Protein AF-A0A958P814-F1 (afdb_monomer)

Nearest PDB structures (foldseek):
  4ap2-assembly1_B  TM=4.349E-01  e=2.928E-01  Homo sapiens
  7nhk-assembly1_u  TM=6.262E-01  e=2.309E+00  Enterococcus faecalis
  1o6g-assembly1_A  TM=3.515E-01  e=1.378E+00  Sus scrofa
  1vz3-assembly1_A  TM=3.345E-01  e=1.160E+00  Sus scrofa
  1e5t-assembly1_A  TM=3.440E-01  e=1.944E+00  Sus scrofa

Foldseek 3Di:
DDQDPQRKDWDWDQDPQQKIWIFIFHPDFDQDPNDTGTDHTQWIFIAHNLRHTDAPDFTWFQFPQQKIWTWGAHPQEIWTFIAHDPVRHTDGTDDDSYPVVVVRSVLSVLQRCVVPPDLVRDPVSVVLLVLLVVLLVCLVVVHPPSVVSLVVSLVVLVCCCVRRNVPDPSSVVSNVSSVVSVVVVVVVVDDDPDPDDD

Secondary structure (DSSP, 8-state):
-EEETTTEEEEEEE-TTS-EEEEEEES-EEEETTEEEEPPPSEEEEE-TTSPBPTT--EEEE-GGGEEEEEEEETTEEEEEEEETTTTEEEEEEEESSGGGSHHHHHHHHHHHTTTS-GGG-HHHHHHHHHHHHHHHHHHTT-TTHHHHHHHHHHHHHHHHHHT-TT-HHHHHHHHHHHHHHHHHHHHT----PPPP-

Structure (mmCIF, N/CA/C/O backbone):
data_AF-A0A958P814-F1
#
_entry.id   AF-A0A958P814-F1
#
loop_
_atom_site.group_PDB
_atom_site.id
_atom_site.type_symbol
_atom_site.label_atom_id
_atom_site.label_alt_id
_atom_site.label_comp_id
_atom_site.label_asym_id
_atom_site.label_entity_id
_atom_site.label_seq_id
_atom_site.pdbx_PDB_ins_code
_atom_site.Cartn_x
_atom_site.Cartn_y
_atom_site.Cartn_z
_atom_site.occupancy
_atom_site.B_iso_or_equiv
_atom_site.auth_seq_id
_atom_site.auth_comp_id
_atom_site.auth_asym_id
_atom_site.auth_atom_id
_atom_site.pdbx_PDB_model_num
ATOM 1 N N . LEU A 1 1 ? -2.468 -10.530 -15.870 1.00 61.28 1 LEU A N 1
ATOM 2 C CA . LEU A 1 1 ? -2.560 -9.068 -16.076 1.00 61.28 1 LEU A CA 1
ATOM 3 C C . LEU A 1 1 ? -3.830 -8.583 -15.404 1.00 61.28 1 LEU A C 1
ATOM 5 O O . LEU A 1 1 ? -4.884 -9.139 -15.686 1.00 61.28 1 LEU A O 1
ATOM 9 N N . ILE A 1 2 ? -3.723 -7.620 -14.494 1.00 72.00 2 ILE A N 1
ATOM 10 C CA . ILE A 1 2 ? -4.863 -7.089 -13.737 1.00 72.00 2 ILE A CA 1
ATOM 11 C C . ILE A 1 2 ? -5.067 -5.634 -14.159 1.00 72.00 2 ILE A C 1
ATOM 13 O O . ILE A 1 2 ? -4.103 -4.876 -14.268 1.00 72.00 2 ILE A O 1
ATOM 17 N N . TRP A 1 3 ? -6.311 -5.244 -14.423 1.00 64.81 3 TRP A N 1
ATOM 18 C CA . TRP A 1 3 ? -6.655 -3.845 -14.664 1.00 64.81 3 TRP A CA 1
ATOM 19 C C . TRP A 1 3 ? -6.809 -3.129 -13.328 1.00 64.81 3 TRP A C 1
ATOM 21 O O . TRP A 1 3 ? -7.603 -3.550 -12.488 1.00 64.81 3 TRP A O 1
ATOM 31 N N . THR A 1 4 ? -6.067 -2.043 -13.130 1.00 68.94 4 THR A N 1
ATOM 32 C CA . THR A 1 4 ? -6.319 -1.154 -11.990 1.00 68.94 4 THR A CA 1
ATOM 33 C C . THR A 1 4 ? -7.445 -0.179 -12.341 1.00 68.94 4 THR A C 1
ATOM 35 O O . THR A 1 4 ? -7.688 0.105 -13.519 1.00 68.94 4 THR A O 1
ATOM 38 N N . GLY A 1 5 ? -8.114 0.381 -11.326 1.00 60.62 5 GLY A N 1
ATOM 39 C CA . GLY A 1 5 ? -9.167 1.391 -11.522 1.00 60.62 5 GLY A CA 1
ATOM 40 C C . GLY A 1 5 ? -8.737 2.617 -12.348 1.00 60.62 5 GLY A C 1
ATOM 41 O O . GLY A 1 5 ? -9.579 3.275 -12.950 1.00 60.62 5 GLY A O 1
ATOM 42 N N . ASP A 1 6 ? -7.428 2.867 -12.471 1.00 70.19 6 ASP A N 1
ATOM 43 C CA . ASP A 1 6 ? -6.843 4.022 -13.164 1.00 70.19 6 ASP A CA 1
ATOM 44 C C . ASP A 1 6 ? -6.498 3.747 -14.646 1.00 70.19 6 ASP A C 1
ATOM 46 O O . ASP A 1 6 ? -5.655 4.432 -15.234 1.00 70.19 6 ASP A O 1
ATOM 50 N N . ARG A 1 7 ? -7.109 2.725 -15.272 1.00 81.19 7 ARG A N 1
ATOM 51 C CA . ARG A 1 7 ? -6.753 2.248 -16.629 1.00 81.19 7 ARG A CA 1
ATOM 52 C C . ARG A 1 7 ? -5.254 1.949 -16.746 1.00 81.19 7 ARG A C 1
ATOM 54 O O . ARG A 1 7 ? -4.603 2.325 -17.724 1.00 81.19 7 ARG A O 1
ATOM 61 N N . GLN A 1 8 ? -4.695 1.301 -15.732 1.00 88.19 8 GLN A N 1
ATOM 62 C CA . GLN A 1 8 ? -3.319 0.819 -15.758 1.00 88.19 8 GLN A CA 1
ATOM 63 C C . GLN A 1 8 ? -3.311 -0.699 -15.842 1.00 88.19 8 GLN A C 1
ATOM 65 O O . GLN A 1 8 ? -4.271 -1.374 -15.465 1.00 88.19 8 GLN A O 1
ATOM 70 N N . LEU A 1 9 ? -2.200 -1.214 -16.347 1.00 90.81 9 LEU A N 1
ATOM 71 C CA . LEU A 1 9 ? -1.955 -2.632 -16.487 1.00 90.81 9 LEU A CA 1
ATOM 72 C C . LEU A 1 9 ? -0.969 -3.071 -15.407 1.00 90.81 9 LEU A C 1
ATOM 74 O O . LEU A 1 9 ? 0.181 -2.636 -15.409 1.00 90.81 9 LEU A O 1
ATOM 78 N N . LEU A 1 10 ? -1.417 -3.938 -14.506 1.00 93.81 10 LEU A N 1
ATOM 79 C CA . LEU A 1 10 ? -0.591 -4.570 -13.485 1.00 93.81 10 LEU A CA 1
ATOM 80 C C . LEU A 1 10 ? -0.096 -5.933 -13.991 1.00 93.81 10 LEU A C 1
ATOM 82 O O . LEU A 1 10 ? -0.889 -6.809 -14.365 1.00 93.81 10 LEU A O 1
ATOM 86 N N . SER A 1 11 ? 1.222 -6.101 -13.997 1.00 94.62 11 SER A N 1
ATOM 87 C CA . SER A 1 11 ? 1.924 -7.351 -14.271 1.00 94.62 11 SER A CA 1
ATOM 88 C C . SER A 1 11 ? 2.569 -7.865 -12.994 1.00 94.62 11 SER A C 1
ATOM 90 O O . SER A 1 11 ? 3.220 -7.105 -12.279 1.00 94.62 11 SER A O 1
ATOM 92 N N . LEU A 1 12 ? 2.396 -9.159 -12.749 1.00 96.38 12 LEU A N 1
ATOM 93 C CA . LEU A 1 12 ? 2.960 -9.889 -11.623 1.00 96.38 12 LEU A CA 1
ATOM 94 C C . LEU A 1 12 ? 3.788 -11.029 -12.207 1.00 96.38 12 LEU A C 1
ATOM 96 O O . LEU A 1 12 ? 3.245 -11.850 -12.950 1.00 96.38 12 LEU A O 1
ATOM 100 N N . THR A 1 13 ? 5.080 -11.057 -11.904 1.00 96.38 13 THR A N 1
ATOM 101 C CA . THR A 1 13 ? 6.003 -12.084 -12.389 1.00 96.38 13 THR A CA 1
ATOM 102 C C . THR A 1 13 ? 6.620 -12.781 -11.187 1.00 96.38 13 THR A C 1
ATOM 104 O O . THR A 1 13 ? 7.450 -12.198 -10.494 1.00 96.38 13 THR A O 1
ATOM 107 N N . LEU A 1 14 ? 6.214 -14.025 -10.936 1.00 96.00 14 LEU A N 1
ATOM 108 C CA . LEU A 1 14 ? 6.827 -14.864 -9.911 1.00 96.00 14 LEU A CA 1
ATOM 109 C C . LEU A 1 14 ? 8.059 -15.556 -10.505 1.00 96.00 14 LEU A C 1
ATOM 111 O O . LEU A 1 14 ? 7.947 -16.295 -11.486 1.00 96.00 14 LEU A O 1
ATOM 115 N N . LYS A 1 15 ? 9.237 -15.295 -9.938 1.00 95.31 15 LYS A N 1
ATOM 116 C CA . LYS A 1 15 ? 10.489 -15.945 -10.338 1.00 95.31 15 LYS A CA 1
ATOM 117 C C . LYS A 1 15 ? 10.580 -17.338 -9.711 1.00 95.31 15 LYS A C 1
ATOM 119 O O . LYS A 1 15 ? 9.968 -17.618 -8.686 1.00 95.31 15 LYS A O 1
ATOM 124 N N . VAL A 1 16 ? 11.417 -18.199 -10.292 1.00 94.56 16 VAL A N 1
ATOM 125 C CA . VAL A 1 16 ? 11.671 -19.562 -9.781 1.00 94.56 16 VAL A CA 1
ATOM 126 C C . VAL A 1 16 ? 12.247 -19.546 -8.356 1.00 94.56 16 VAL A C 1
ATOM 128 O O . VAL A 1 16 ? 11.998 -20.462 -7.583 1.00 94.56 16 VAL A O 1
ATOM 131 N N . SER A 1 17 ? 12.962 -18.482 -7.982 1.00 94.00 17 SER A N 1
ATOM 132 C CA . SER A 1 17 ? 13.475 -18.250 -6.624 1.00 94.00 17 SER A CA 1
ATOM 133 C C . SER A 1 17 ? 12.396 -17.901 -5.588 1.00 94.00 17 SER A C 1
ATOM 135 O O . SER A 1 17 ? 12.719 -17.753 -4.413 1.00 94.00 17 SER A O 1
ATOM 137 N N . GLY A 1 18 ? 11.137 -17.730 -6.002 1.00 93.19 18 GLY A N 1
ATOM 138 C CA . GLY A 1 18 ? 10.041 -17.274 -5.144 1.00 93.19 18 GLY A CA 1
ATOM 139 C C . GLY A 1 18 ? 9.933 -15.752 -5.017 1.00 93.19 18 GLY A C 1
ATOM 140 O O . GLY A 1 18 ? 8.994 -15.268 -4.399 1.00 93.19 18 GLY A O 1
ATOM 141 N N . GLU A 1 19 ? 10.848 -14.986 -5.616 1.00 95.44 19 GLU A N 1
ATOM 142 C CA . GLU A 1 19 ? 10.734 -13.524 -5.681 1.00 95.44 19 GLU A CA 1
ATOM 143 C C . GLU A 1 19 ? 9.556 -13.100 -6.565 1.00 95.44 19 GLU A C 1
ATOM 145 O O . GLU A 1 19 ? 9.352 -13.648 -7.655 1.00 95.44 19 GLU A O 1
ATOM 150 N N . LEU A 1 20 ? 8.827 -12.071 -6.140 1.00 96.44 20 LEU A N 1
ATOM 151 C CA . LEU A 1 20 ? 7.728 -11.490 -6.899 1.00 96.44 20 LEU A CA 1
ATOM 152 C C . LEU A 1 20 ? 8.135 -10.122 -7.445 1.00 96.44 20 LEU A C 1
ATOM 154 O O . LEU A 1 20 ? 8.437 -9.190 -6.703 1.00 96.44 20 LEU A O 1
ATOM 158 N N . GLU A 1 21 ? 8.090 -9.985 -8.764 1.00 97.12 21 GLU A N 1
ATOM 159 C CA . GLU A 1 21 ? 8.264 -8.707 -9.440 1.00 97.12 21 GLU A CA 1
ATOM 160 C C . GLU A 1 21 ? 6.899 -8.125 -9.818 1.00 97.12 21 GLU A C 1
ATOM 162 O O . GLU A 1 21 ? 6.071 -8.781 -10.463 1.00 97.12 21 GLU A O 1
ATOM 167 N N . VAL A 1 22 ? 6.678 -6.868 -9.445 1.00 97.25 22 VAL A N 1
ATOM 168 C CA . VAL A 1 22 ? 5.426 -6.149 -9.673 1.00 97.25 22 VAL A CA 1
ATOM 169 C C . VAL A 1 22 ? 5.694 -4.941 -10.556 1.00 97.25 22 VAL A C 1
ATOM 171 O O . VAL A 1 22 ? 6.467 -4.046 -10.210 1.00 97.25 22 VAL A O 1
ATOM 174 N N . ARG A 1 23 ? 5.021 -4.888 -11.708 1.00 96.62 23 ARG A N 1
ATOM 175 C CA . ARG A 1 23 ? 5.127 -3.779 -12.663 1.00 96.62 23 ARG A CA 1
ATOM 176 C C . ARG A 1 23 ? 3.764 -3.190 -12.966 1.00 96.62 23 ARG A C 1
ATOM 178 O O . ARG A 1 23 ? 2.847 -3.919 -13.338 1.00 96.62 23 ARG A O 1
ATOM 185 N N . VAL A 1 24 ? 3.649 -1.867 -12.899 1.00 94.94 24 VAL A N 1
ATOM 186 C CA . VAL A 1 24 ? 2.455 -1.143 -13.359 1.00 94.94 24 VAL A CA 1
ATOM 187 C C . VAL A 1 24 ? 2.797 -0.329 -14.590 1.00 94.94 24 VAL A C 1
ATOM 189 O O . VAL A 1 24 ? 3.714 0.490 -14.574 1.00 94.94 24 VAL A O 1
ATOM 192 N N . PHE A 1 25 ? 2.022 -0.512 -15.650 1.00 93.25 25 PHE A N 1
ATOM 193 C CA . PHE A 1 25 ? 2.157 0.207 -16.906 1.00 93.25 25 PHE A CA 1
ATOM 194 C C . PHE A 1 25 ? 0.959 1.124 -17.119 1.00 93.25 25 PHE A C 1
ATOM 196 O O . PHE A 1 25 ? -0.184 0.761 -16.840 1.00 93.25 25 PHE A O 1
ATOM 203 N N . LYS A 1 26 ? 1.195 2.306 -17.693 1.00 90.06 26 LYS A N 1
ATOM 204 C CA . LYS A 1 26 ? 0.095 3.081 -18.280 1.00 90.06 26 LYS A CA 1
ATOM 205 C C . LYS A 1 26 ? -0.503 2.263 -19.427 1.00 90.06 26 LYS A C 1
ATOM 207 O O . LYS A 1 26 ? 0.249 1.628 -20.162 1.00 90.06 26 LYS A O 1
ATOM 212 N N . ASN A 1 27 ? -1.818 2.331 -19.638 1.00 87.44 27 ASN A N 1
ATOM 213 C CA . ASN A 1 27 ? -2.457 1.756 -20.827 1.00 87.44 27 ASN A CA 1
ATOM 214 C C . ASN A 1 27 ? -2.156 2.600 -22.082 1.00 87.44 27 ASN A C 1
ATOM 216 O O . ASN A 1 27 ? -3.022 3.267 -22.647 1.00 87.44 27 ASN A O 1
ATOM 220 N N . ARG A 1 28 ? -0.871 2.667 -22.436 1.00 89.44 28 ARG A N 1
ATOM 221 C CA . ARG A 1 28 ? -0.309 3.360 -23.592 1.00 89.44 28 ARG A CA 1
ATOM 222 C C . ARG A 1 28 ? 0.905 2.577 -24.071 1.00 89.44 28 ARG A C 1
ATOM 224 O O . ARG A 1 28 ? 1.700 2.079 -23.274 1.00 89.44 28 ARG A O 1
ATOM 231 N N . ALA A 1 29 ? 1.071 2.533 -25.380 1.00 90.44 29 ALA A N 1
ATOM 232 C CA . ALA A 1 29 ? 2.201 1.902 -26.032 1.00 90.44 29 ALA A CA 1
ATOM 233 C C . ALA A 1 29 ? 2.724 2.819 -27.139 1.00 90.44 29 ALA A C 1
ATOM 235 O O . ALA A 1 29 ? 2.026 3.726 -27.596 1.00 90.44 29 ALA A O 1
ATOM 236 N N . ARG A 1 30 ? 3.966 2.588 -27.552 1.00 93.31 30 ARG A N 1
ATOM 237 C CA . ARG A 1 30 ? 4.578 3.235 -28.712 1.00 93.31 30 ARG A CA 1
ATOM 238 C C . ARG A 1 30 ? 4.779 2.210 -29.817 1.00 93.31 30 ARG A C 1
ATOM 240 O O . ARG A 1 30 ? 5.023 1.039 -29.536 1.00 93.31 30 ARG A O 1
ATOM 247 N N . ILE A 1 31 ? 4.713 2.655 -31.064 1.00 95.19 31 ILE A N 1
ATOM 248 C CA . ILE A 1 31 ? 5.051 1.818 -32.214 1.00 95.19 31 ILE A CA 1
ATOM 249 C C . ILE A 1 31 ? 6.533 2.024 -32.519 1.00 95.19 31 ILE A C 1
ATOM 251 O O . ILE A 1 31 ? 6.979 3.153 -32.711 1.00 95.19 31 ILE A O 1
ATOM 255 N N . LEU A 1 32 ? 7.303 0.940 -32.550 1.00 93.81 32 LEU A N 1
ATOM 256 C CA . LEU A 1 32 ? 8.714 0.956 -32.924 1.00 93.81 32 LEU A CA 1
ATOM 257 C C . LEU A 1 32 ? 8.977 -0.202 -33.887 1.00 93.81 32 LEU A C 1
ATOM 259 O O . LEU A 1 32 ? 8.727 -1.357 -33.547 1.00 93.81 32 LEU A O 1
ATOM 263 N N . LYS A 1 33 ? 9.471 0.108 -35.093 1.00 94.69 33 LYS A N 1
ATOM 264 C CA . LYS A 1 33 ? 9.738 -0.881 -36.158 1.00 94.69 33 LYS A CA 1
ATOM 265 C C . LYS A 1 33 ? 8.526 -1.789 -36.453 1.00 94.69 33 LYS A C 1
ATOM 267 O O . LYS A 1 33 ? 8.654 -3.008 -36.505 1.00 94.69 33 LYS A O 1
ATOM 272 N N . GLY A 1 34 ? 7.335 -1.195 -36.572 1.00 94.31 34 GLY A N 1
ATOM 273 C CA . GLY A 1 34 ? 6.087 -1.922 -36.854 1.00 94.31 34 GLY A CA 1
ATOM 274 C C . GLY A 1 34 ? 5.556 -2.780 -35.699 1.00 94.31 34 GLY A C 1
ATOM 275 O O . GLY A 1 34 ? 4.584 -3.505 -35.881 1.00 94.31 34 GLY A O 1
ATOM 276 N N . ARG A 1 35 ? 6.168 -2.712 -34.509 1.00 94.44 35 ARG A N 1
ATOM 277 C CA . ARG A 1 35 ? 5.729 -3.454 -33.321 1.00 94.44 35 ARG A CA 1
ATOM 278 C C . ARG A 1 35 ? 5.198 -2.510 -32.256 1.00 94.44 35 ARG A C 1
ATOM 280 O O . ARG A 1 35 ? 5.782 -1.455 -32.009 1.00 94.44 35 ARG A O 1
ATOM 287 N N . LEU A 1 36 ? 4.112 -2.916 -31.604 1.00 92.12 36 LEU A N 1
ATOM 288 C CA . LEU A 1 36 ? 3.571 -2.225 -30.442 1.00 92.12 36 LEU A CA 1
ATOM 289 C C . LEU A 1 36 ? 4.400 -2.598 -29.205 1.00 92.12 36 LEU A C 1
ATOM 291 O O . LEU A 1 36 ? 4.502 -3.772 -28.857 1.00 92.12 36 LEU A O 1
ATOM 295 N N . ILE A 1 37 ? 5.009 -1.607 -28.557 1.00 90.81 37 ILE A N 1
ATOM 296 C CA . ILE A 1 37 ? 5.856 -1.788 -27.373 1.00 90.81 37 ILE A CA 1
ATOM 297 C C . ILE A 1 37 ? 5.258 -0.976 -26.218 1.00 90.81 37 ILE A C 1
ATOM 299 O O . ILE A 1 37 ? 5.028 0.226 -26.394 1.00 90.81 37 ILE A O 1
ATOM 303 N N . PRO A 1 38 ? 5.019 -1.576 -25.037 1.00 87.94 38 PRO A N 1
ATOM 304 C CA . PRO A 1 38 ? 4.541 -0.826 -23.883 1.00 87.94 38 PRO A CA 1
ATOM 305 C C . PRO A 1 38 ? 5.548 0.260 -23.491 1.00 87.94 38 PRO A C 1
ATOM 307 O O . PRO A 1 38 ? 6.760 0.122 -23.679 1.00 87.94 38 PRO A O 1
ATOM 310 N N . LEU A 1 39 ? 5.047 1.366 -22.943 1.00 91.56 39 LEU A N 1
ATOM 311 C CA . LEU A 1 39 ? 5.923 2.346 -22.301 1.00 91.56 39 LEU A CA 1
ATOM 312 C C . LEU A 1 39 ? 6.610 1.718 -21.073 1.00 91.56 39 LEU A C 1
ATOM 314 O O . LEU A 1 39 ? 6.111 0.721 -20.551 1.00 91.56 39 LEU A O 1
ATOM 318 N N . PRO A 1 40 ? 7.730 2.281 -20.585 1.00 91.31 40 PRO A N 1
ATOM 319 C CA . PRO A 1 40 ? 8.322 1.844 -19.324 1.00 91.31 40 PRO A CA 1
ATOM 320 C C . PRO A 1 40 ? 7.300 1.864 -18.174 1.00 91.31 40 PRO A C 1
ATOM 322 O O . PRO A 1 40 ? 6.388 2.705 -18.180 1.00 91.31 40 PRO A O 1
ATOM 325 N N . PRO A 1 41 ? 7.428 0.951 -17.197 1.00 94.00 41 PRO A N 1
ATOM 326 C CA . PRO A 1 41 ? 6.511 0.904 -16.072 1.00 94.00 41 PRO A CA 1
ATOM 327 C C . PRO A 1 41 ? 6.621 2.182 -15.230 1.00 94.00 41 PRO A C 1
ATOM 329 O O . PRO A 1 41 ? 7.699 2.746 -15.061 1.00 94.00 41 PRO A O 1
ATOM 332 N N . VAL A 1 42 ? 5.486 2.635 -14.701 1.00 93.50 42 VAL A N 1
ATOM 333 C CA . VAL A 1 42 ? 5.406 3.758 -13.751 1.00 93.50 42 VAL A CA 1
ATOM 334 C C . VAL A 1 42 ? 5.615 3.321 -12.307 1.00 93.50 42 VAL A C 1
ATOM 336 O O . VAL A 1 42 ? 5.925 4.153 -11.463 1.00 93.50 42 VAL A O 1
ATOM 339 N N . THR A 1 43 ? 5.447 2.026 -12.045 1.00 95.81 43 THR A N 1
ATOM 340 C CA . THR A 1 43 ? 5.760 1.386 -10.770 1.00 95.81 43 THR A CA 1
ATOM 341 C C . THR A 1 43 ? 6.546 0.118 -11.052 1.00 95.81 43 THR A C 1
ATOM 343 O O . THR A 1 43 ? 6.153 -0.665 -11.920 1.00 95.81 43 THR A O 1
ATOM 346 N N . PHE A 1 44 ? 7.620 -0.084 -10.302 1.00 97.06 44 PHE A N 1
ATOM 347 C CA . PHE A 1 44 ? 8.458 -1.271 -10.295 1.00 97.06 44 PHE A CA 1
ATOM 348 C C . PHE A 1 44 ? 8.807 -1.592 -8.840 1.00 97.06 44 PHE A C 1
ATOM 350 O O . PHE A 1 44 ? 9.484 -0.799 -8.183 1.00 97.06 44 PHE A O 1
ATOM 357 N N . LEU A 1 45 ? 8.319 -2.728 -8.351 1.00 97.50 45 LEU A N 1
ATOM 358 C CA . LEU A 1 45 ? 8.566 -3.220 -6.999 1.00 97.50 45 LEU A CA 1
ATOM 359 C C . LEU A 1 45 ? 9.101 -4.648 -7.092 1.00 97.50 45 LEU A C 1
ATOM 361 O O . LEU A 1 45 ? 8.648 -5.431 -7.932 1.00 97.50 45 LEU A O 1
ATOM 365 N N . GLU A 1 46 ? 10.038 -4.981 -6.213 1.00 96.94 46 GLU A N 1
ATOM 366 C CA . GLU A 1 46 ? 10.542 -6.340 -6.049 1.00 96.94 46 GLU A CA 1
ATOM 367 C C . GLU A 1 46 ? 10.297 -6.786 -4.615 1.00 96.94 46 GLU A C 1
ATOM 369 O O . GLU A 1 46 ? 10.572 -6.051 -3.664 1.00 96.94 46 GLU A O 1
ATOM 374 N N . TYR A 1 47 ? 9.761 -7.991 -4.487 1.00 95.75 47 TYR A N 1
ATOM 375 C CA . TYR A 1 47 ? 9.454 -8.624 -3.222 1.00 95.75 47 TYR A CA 1
ATOM 376 C C . TYR A 1 47 ? 10.217 -9.940 -3.104 1.00 95.75 47 TYR A C 1
ATOM 378 O O . TYR A 1 47 ? 10.356 -10.689 -4.077 1.00 95.75 47 TYR A O 1
ATOM 386 N N . GLY A 1 48 ? 10.688 -10.235 -1.896 1.00 95.00 48 GLY A N 1
ATOM 387 C CA . GLY A 1 48 ? 11.246 -11.537 -1.559 1.00 95.00 48 GLY A CA 1
ATOM 388 C C . GLY A 1 48 ? 10.167 -12.624 -1.431 1.00 95.00 48 GLY A C 1
ATOM 389 O O . GLY A 1 48 ? 8.971 -12.336 -1.527 1.00 95.00 48 GLY A O 1
ATOM 390 N N . PRO A 1 49 ? 10.568 -13.877 -1.149 1.00 92.62 49 PRO A N 1
ATOM 391 C CA . PRO A 1 49 ? 9.640 -15.001 -0.992 1.00 92.62 49 PRO A CA 1
ATOM 392 C C . PRO A 1 49 ? 8.597 -14.829 0.123 1.00 92.62 49 PRO A C 1
ATOM 394 O O . PRO A 1 49 ? 7.541 -15.448 0.063 1.00 92.62 49 PRO A O 1
ATOM 397 N N . GLN A 1 50 ? 8.881 -13.987 1.122 1.00 90.94 50 GLN A N 1
ATOM 398 C CA . GLN A 1 50 ? 7.961 -13.667 2.223 1.00 90.94 50 GLN A CA 1
ATOM 399 C C . GLN A 1 50 ? 7.046 -12.468 1.931 1.00 90.94 50 GLN A C 1
ATOM 401 O O . GLN A 1 50 ? 6.334 -12.014 2.816 1.00 90.94 50 GLN A O 1
ATOM 406 N N . LEU A 1 51 ? 7.054 -11.951 0.695 1.00 90.06 51 LEU A N 1
ATOM 407 C CA . LEU A 1 51 ? 6.323 -10.744 0.290 1.00 90.06 51 LEU A CA 1
ATOM 408 C C . LEU A 1 51 ? 6.742 -9.462 1.028 1.00 90.06 51 LEU A C 1
ATOM 410 O O . LEU A 1 51 ? 6.025 -8.464 0.990 1.00 90.06 51 LEU A O 1
ATOM 414 N N . ASP A 1 52 ? 7.942 -9.450 1.602 1.00 91.62 52 ASP A N 1
ATOM 415 C CA . ASP A 1 52 ? 8.623 -8.228 2.023 1.00 91.62 52 ASP A CA 1
ATOM 416 C C . ASP A 1 52 ? 9.354 -7.589 0.841 1.00 91.62 52 ASP A C 1
ATOM 418 O O . ASP A 1 52 ? 9.865 -8.288 -0.040 1.00 91.62 52 ASP A O 1
ATOM 422 N N . LEU A 1 53 ? 9.436 -6.257 0.822 1.00 93.69 53 LEU A N 1
ATOM 423 C CA . LEU A 1 53 ? 10.201 -5.532 -0.194 1.00 93.69 53 LEU A CA 1
ATOM 424 C C . LEU A 1 53 ? 11.672 -5.958 -0.158 1.00 93.69 53 LEU A C 1
ATOM 426 O O . LEU A 1 53 ? 12.301 -5.960 0.901 1.00 93.69 53 LEU A O 1
ATOM 430 N N . THR A 1 54 ? 12.238 -6.289 -1.318 1.00 93.88 54 THR A N 1
ATOM 431 C CA . THR A 1 54 ? 13.620 -6.764 -1.407 1.00 93.88 54 THR A CA 1
ATOM 432 C C . THR A 1 54 ? 14.602 -5.649 -1.009 1.00 93.88 54 THR A C 1
ATOM 434 O O . THR A 1 54 ? 14.598 -4.581 -1.635 1.00 93.88 54 THR A O 1
ATOM 437 N N . PRO A 1 55 ? 15.476 -5.872 -0.007 1.00 92.75 55 PRO A N 1
ATOM 438 C CA . PRO A 1 55 ? 16.464 -4.880 0.405 1.00 92.75 55 PRO A CA 1
ATOM 439 C C . PRO A 1 55 ? 17.449 -4.526 -0.714 1.00 92.75 55 PRO A C 1
ATOM 441 O O . PRO A 1 55 ? 17.746 -5.342 -1.588 1.00 92.75 55 PRO A O 1
ATOM 444 N N . LEU A 1 56 ? 17.983 -3.303 -0.669 1.00 91.00 56 LEU A N 1
ATOM 445 C CA . LEU A 1 56 ? 19.010 -2.771 -1.578 1.00 91.00 56 LEU A CA 1
ATOM 446 C C . LEU A 1 56 ? 18.614 -2.774 -3.067 1.00 91.00 56 LEU A C 1
ATOM 448 O O . LEU A 1 56 ? 19.455 -2.587 -3.951 1.00 91.00 56 LEU A O 1
ATOM 452 N N . ARG A 1 57 ? 17.325 -2.961 -3.367 1.00 93.69 57 ARG A N 1
ATOM 453 C CA . ARG A 1 57 ? 16.766 -2.819 -4.711 1.00 93.69 57 ARG A CA 1
ATOM 454 C C . ARG A 1 57 ? 16.156 -1.440 -4.873 1.00 93.69 57 ARG A C 1
ATOM 456 O O . ARG A 1 57 ? 15.369 -0.983 -4.048 1.00 93.69 57 ARG A O 1
ATOM 463 N N . ARG A 1 58 ? 16.501 -0.788 -5.985 1.00 95.19 58 ARG A N 1
ATOM 464 C CA . ARG A 1 58 ? 15.868 0.469 -6.383 1.00 95.19 58 ARG A CA 1
ATOM 465 C C . ARG A 1 58 ? 14.484 0.181 -6.931 1.00 95.19 58 ARG A C 1
ATOM 467 O O . ARG A 1 58 ? 14.334 -0.506 -7.940 1.00 95.19 58 ARG A O 1
ATOM 474 N N . MET A 1 59 ? 13.498 0.766 -6.282 1.00 96.81 59 MET A N 1
ATOM 475 C CA . MET A 1 59 ? 12.090 0.618 -6.584 1.00 96.81 59 MET A CA 1
ATOM 476 C C . MET A 1 59 ? 11.505 1.962 -6.987 1.00 96.81 59 MET A C 1
ATOM 478 O O . MET A 1 59 ? 11.953 3.025 -6.548 1.00 96.81 59 MET A O 1
ATOM 482 N N . VAL A 1 60 ? 10.501 1.906 -7.852 1.00 96.75 60 VAL A N 1
ATOM 483 C CA . VAL A 1 60 ? 9.779 3.083 -8.327 1.00 96.75 60 VAL A CA 1
ATOM 484 C C . VAL A 1 60 ? 8.314 2.899 -8.000 1.00 96.75 60 VAL A C 1
ATOM 486 O O . VAL A 1 60 ? 7.746 1.849 -8.287 1.00 96.75 60 VAL A O 1
ATOM 489 N N . LEU A 1 61 ? 7.684 3.927 -7.446 1.00 96.00 61 LEU A N 1
ATOM 490 C CA . LEU A 1 61 ? 6.259 3.916 -7.159 1.00 96.00 61 LEU A CA 1
ATOM 491 C C . LEU A 1 61 ? 5.608 5.207 -7.636 1.00 96.00 61 LEU A C 1
ATOM 493 O O . LEU A 1 61 ? 6.027 6.306 -7.271 1.00 96.00 61 LEU A O 1
ATOM 497 N N . ALA A 1 62 ? 4.554 5.076 -8.438 1.00 92.94 62 ALA A N 1
ATOM 498 C CA . ALA A 1 62 ? 3.719 6.208 -8.805 1.00 92.94 62 ALA A CA 1
ATOM 499 C C . ALA A 1 62 ? 2.935 6.719 -7.583 1.00 92.94 62 ALA A C 1
ATOM 501 O O . ALA A 1 62 ? 2.202 5.964 -6.944 1.00 92.94 62 ALA A O 1
ATOM 502 N N . GLY A 1 63 ? 3.076 8.010 -7.282 1.00 88.81 63 GLY A N 1
ATOM 503 C CA . GLY A 1 63 ? 2.399 8.681 -6.177 1.00 88.81 63 GLY A CA 1
ATOM 504 C C . GLY A 1 63 ? 1.218 9.559 -6.615 1.00 88.81 63 GLY A C 1
ATOM 505 O O . GLY A 1 63 ? 0.880 9.639 -7.803 1.00 88.81 63 GLY A O 1
ATOM 506 N N . PRO A 1 64 ? 0.555 10.241 -5.664 1.00 83.88 64 PRO A N 1
ATOM 507 C CA . PRO A 1 64 ? -0.522 11.187 -5.955 1.00 83.88 64 PRO A CA 1
ATOM 508 C C . PRO A 1 64 ? -0.009 12.440 -6.686 1.00 83.88 64 PRO A C 1
ATOM 510 O O . PRO A 1 64 ? 1.175 12.765 -6.647 1.00 83.88 64 PRO A O 1
ATOM 513 N N . MET A 1 65 ? -0.905 13.178 -7.353 1.00 83.62 65 MET A N 1
ATOM 514 C CA . MET A 1 65 ? -0.605 14.489 -7.967 1.00 83.62 65 MET A CA 1
ATOM 515 C C . MET A 1 65 ? 0.615 14.508 -8.911 1.00 83.62 65 MET A C 1
ATOM 517 O O . MET A 1 65 ? 1.375 15.479 -8.946 1.00 83.62 65 MET A O 1
ATOM 521 N N . MET A 1 66 ? 0.791 13.442 -9.702 1.00 84.81 66 MET A N 1
ATOM 522 C CA . MET A 1 66 ? 1.920 13.280 -10.632 1.00 84.81 66 MET A CA 1
ATOM 523 C C . MET A 1 66 ? 3.291 13.236 -9.939 1.00 84.81 66 MET A C 1
ATOM 525 O O . MET A 1 66 ? 4.298 13.626 -10.538 1.00 84.81 66 MET A O 1
ATOM 529 N N . SER A 1 67 ? 3.330 12.789 -8.685 1.00 91.81 67 SER A N 1
ATOM 530 C CA . SER A 1 67 ? 4.578 12.462 -8.005 1.00 91.81 67 SER A CA 1
ATOM 531 C C . SER A 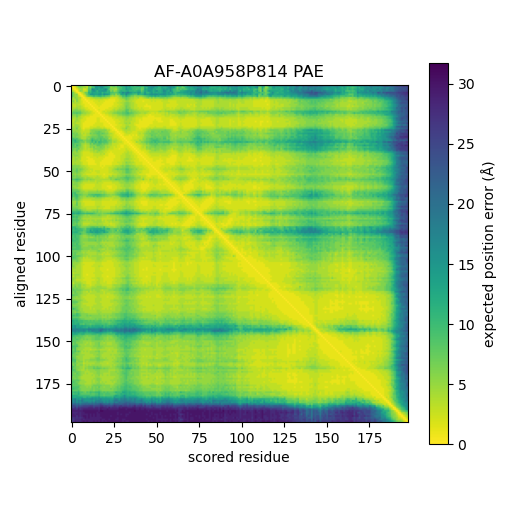1 67 ? 5.050 11.050 -8.351 1.00 91.81 67 SER A C 1
ATOM 533 O O . SER A 1 67 ? 4.271 10.187 -8.770 1.00 91.81 67 SER A O 1
ATOM 535 N N . SER A 1 68 ? 6.345 10.814 -8.185 1.00 94.38 68 SER A N 1
ATOM 536 C CA . SER A 1 68 ? 6.911 9.471 -8.175 1.00 94.38 68 SER A CA 1
ATOM 537 C C . SER A 1 68 ? 7.956 9.356 -7.078 1.00 94.38 68 SER A C 1
ATOM 539 O O . SER A 1 68 ? 8.705 10.302 -6.819 1.00 94.38 68 SER A O 1
ATOM 541 N N . TYR A 1 69 ? 7.987 8.196 -6.442 1.00 96.25 69 TYR A N 1
ATOM 542 C CA . TYR A 1 69 ? 8.963 7.850 -5.427 1.00 96.25 69 TYR A CA 1
ATOM 543 C C . TYR A 1 69 ? 10.002 6.931 -6.051 1.00 96.25 69 TYR A C 1
ATOM 545 O O . TYR A 1 69 ? 9.644 5.912 -6.642 1.00 96.25 69 TYR A O 1
ATOM 553 N N . LEU A 1 70 ? 11.273 7.287 -5.912 1.00 96.19 70 LEU A N 1
ATOM 554 C CA . LEU A 1 70 ? 12.402 6.409 -6.188 1.00 96.19 70 LEU A CA 1
ATOM 555 C C . LEU A 1 70 ? 13.045 6.088 -4.846 1.00 96.19 70 LEU A C 1
ATOM 557 O O . LEU A 1 70 ? 13.552 6.998 -4.191 1.00 96.19 70 LEU A O 1
ATOM 561 N N . PHE A 1 71 ? 13.007 4.830 -4.425 1.00 96.81 71 PHE A N 1
ATOM 562 C CA . PHE A 1 71 ? 13.436 4.453 -3.083 1.00 96.81 71 PHE A CA 1
ATOM 563 C C . PHE A 1 71 ? 14.081 3.071 -3.041 1.00 96.81 71 PHE A C 1
ATOM 565 O O . PHE A 1 71 ? 13.944 2.268 -3.960 1.00 96.81 71 PHE A O 1
ATOM 572 N 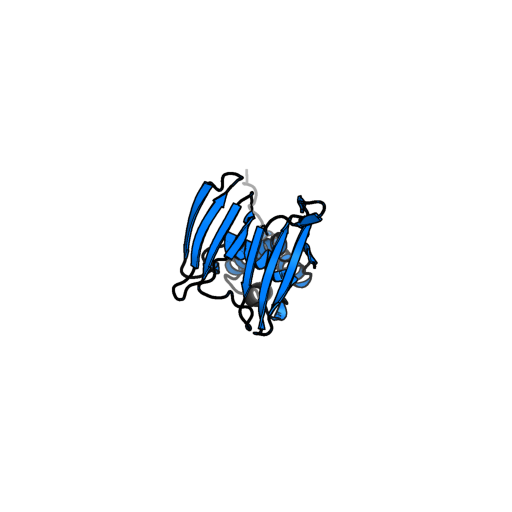N . GLU A 1 72 ? 14.785 2.812 -1.951 1.00 96.56 72 GLU A N 1
ATOM 573 C CA . GLU A 1 72 ? 15.355 1.523 -1.588 1.00 96.56 72 GLU A CA 1
ATOM 574 C C . GLU A 1 72 ? 15.099 1.272 -0.100 1.00 96.56 72 GLU A C 1
ATOM 576 O O . GLU A 1 72 ? 15.130 2.194 0.724 1.00 96.56 72 GLU A O 1
ATOM 581 N N . VAL A 1 73 ? 14.824 0.015 0.239 1.00 95.12 73 VAL A N 1
ATOM 582 C CA . VAL A 1 73 ? 14.772 -0.442 1.630 1.00 95.12 73 VAL A CA 1
ATOM 583 C C . VAL A 1 73 ? 16.167 -0.930 2.006 1.00 95.12 73 VAL A C 1
ATOM 585 O O . VAL A 1 73 ? 16.792 -1.680 1.261 1.00 95.12 73 VAL A O 1
ATOM 588 N N . THR A 1 74 ? 16.674 -0.477 3.141 1.00 93.44 74 THR A N 1
ATOM 589 C CA . THR A 1 74 ? 17.996 -0.815 3.683 1.00 93.44 74 THR A CA 1
ATOM 590 C C . THR A 1 74 ? 17.836 -1.370 5.092 1.00 93.44 74 THR A C 1
ATOM 592 O O . THR A 1 74 ? 16.798 -1.169 5.721 1.00 93.44 74 THR A O 1
ATOM 595 N N . ASP A 1 75 ? 18.895 -1.964 5.637 1.00 89.00 75 ASP A N 1
ATOM 596 C CA . ASP A 1 75 ? 18.900 -2.487 7.012 1.00 89.00 75 ASP A CA 1
ATOM 597 C C . ASP A 1 75 ? 18.655 -1.395 8.071 1.00 89.00 75 ASP A C 1
ATOM 599 O O . ASP A 1 75 ? 18.252 -1.678 9.194 1.00 89.00 75 ASP A O 1
ATOM 603 N N . THR A 1 76 ? 18.888 -0.127 7.710 1.00 89.56 76 THR A N 1
ATOM 604 C CA . THR A 1 76 ? 18.723 1.042 8.595 1.00 89.56 76 THR A CA 1
ATOM 605 C C . THR A 1 76 ? 17.438 1.830 8.345 1.00 89.56 76 THR A C 1
ATOM 607 O O . THR A 1 76 ? 17.212 2.852 8.991 1.00 89.56 76 THR A O 1
ATOM 610 N N . GLY A 1 77 ? 16.615 1.383 7.394 1.00 92.62 77 GLY A N 1
ATOM 611 C CA . GLY A 1 77 ? 15.363 2.031 7.025 1.00 92.62 77 GLY A CA 1
ATOM 612 C C . GLY A 1 77 ? 15.248 2.320 5.533 1.00 92.62 77 GLY A C 1
ATOM 613 O O . GLY A 1 77 ? 15.827 1.641 4.688 1.00 92.62 77 GLY A O 1
ATOM 614 N N . LEU A 1 78 ? 14.474 3.339 5.198 1.00 94.81 78 LEU A N 1
ATOM 615 C CA . LEU A 1 78 ? 14.104 3.725 3.846 1.00 94.81 78 LEU A CA 1
ATOM 616 C C . LEU A 1 78 ? 14.931 4.926 3.378 1.00 94.81 78 LEU A C 1
ATOM 618 O O . LEU A 1 78 ? 14.974 5.955 4.057 1.00 94.81 78 LEU A O 1
ATOM 622 N N . ARG A 1 79 ? 15.512 4.830 2.178 1.00 96.19 79 ARG A N 1
ATOM 623 C CA . ARG A 1 79 ? 16.202 5.948 1.518 1.00 96.19 79 ARG A CA 1
ATOM 624 C C . ARG A 1 79 ? 15.666 6.171 0.116 1.00 96.19 79 ARG A C 1
ATOM 626 O O . ARG A 1 79 ? 15.231 5.233 -0.544 1.00 96.19 79 ARG A O 1
ATOM 633 N N . GLY A 1 80 ? 15.702 7.409 -0.360 1.00 95.88 80 GLY A N 1
ATOM 634 C CA . GLY A 1 80 ? 15.231 7.716 -1.702 1.00 95.88 80 GLY A CA 1
ATOM 635 C C . GLY A 1 80 ? 14.959 9.188 -1.943 1.00 95.88 80 GLY A C 1
ATOM 636 O O . GLY A 1 80 ? 15.479 10.071 -1.265 1.00 95.88 80 GLY A O 1
ATOM 637 N N . LEU A 1 81 ? 14.116 9.455 -2.929 1.00 95.81 81 LEU A N 1
ATOM 638 C CA . LEU A 1 81 ? 13.671 10.792 -3.276 1.00 95.81 81 LEU A CA 1
ATOM 639 C C . LEU A 1 81 ? 12.263 10.765 -3.862 1.00 95.81 81 LEU A C 1
ATOM 641 O O . LEU A 1 81 ? 11.842 9.801 -4.507 1.00 95.81 81 LEU A O 1
ATOM 645 N N . THR A 1 82 ? 11.570 11.877 -3.674 1.00 95.12 82 THR A N 1
ATOM 646 C CA . THR A 1 82 ? 10.277 12.149 -4.293 1.00 95.12 82 THR A CA 1
ATOM 647 C C . THR A 1 82 ? 10.496 13.146 -5.420 1.00 95.12 82 THR A C 1
ATOM 649 O O . THR A 1 82 ? 11.113 14.193 -5.218 1.00 95.12 82 THR A O 1
ATOM 652 N N . THR A 1 83 ? 9.979 12.849 -6.608 1.00 94.62 83 THR A N 1
ATOM 653 C CA . THR A 1 83 ? 9.936 13.795 -7.731 1.00 94.62 83 THR A CA 1
ATOM 654 C C . THR A 1 83 ? 8.504 14.136 -8.106 1.00 94.62 83 THR A C 1
ATOM 656 O O . THR A 1 83 ? 7.576 13.399 -7.767 1.00 94.62 83 THR A O 1
ATOM 659 N N . ARG A 1 84 ? 8.312 15.237 -8.838 1.00 91.94 84 ARG A N 1
ATOM 660 C CA . ARG A 1 84 ? 7.009 15.623 -9.386 1.00 91.94 84 ARG A CA 1
ATOM 661 C C . ARG A 1 84 ? 7.100 16.150 -10.804 1.00 91.94 84 ARG A C 1
ATOM 663 O O . ARG A 1 84 ? 8.068 16.796 -11.203 1.00 91.94 84 ARG A O 1
ATOM 670 N N . GLY A 1 85 ? 6.007 15.922 -11.524 1.00 85.38 85 GLY A N 1
ATOM 671 C CA . GLY A 1 85 ? 5.762 16.513 -12.826 1.00 85.38 85 GLY A CA 1
ATOM 672 C C . GLY A 1 85 ? 6.579 15.857 -13.931 1.00 85.38 85 GLY A C 1
ATOM 673 O O . GLY A 1 85 ? 7.277 14.866 -13.739 1.00 85.38 85 GLY A O 1
ATOM 674 N N . HIS A 1 86 ? 6.459 16.418 -15.129 1.00 78.94 86 HIS A N 1
ATOM 675 C CA . HIS A 1 86 ? 7.091 15.870 -16.329 1.00 78.94 86 HIS A CA 1
ATOM 676 C C . HIS A 1 86 ? 8.604 16.104 -16.387 1.00 78.94 86 HIS A C 1
ATOM 678 O O . HIS A 1 86 ? 9.298 15.403 -17.115 1.00 78.94 86 HIS A O 1
ATOM 684 N N . THR A 1 87 ? 9.103 17.072 -15.620 1.00 84.69 87 THR A N 1
ATOM 685 C CA . THR A 1 87 ? 10.525 17.419 -15.522 1.00 84.69 87 THR A CA 1
ATOM 686 C C . THR A 1 87 ? 11.250 16.650 -14.419 1.00 84.69 87 THR A C 1
ATOM 688 O O . THR A 1 87 ? 12.441 16.871 -14.228 1.00 84.69 87 THR A O 1
ATOM 691 N N . PHE A 1 88 ? 10.555 15.760 -13.694 1.00 86.06 88 PHE A N 1
ATOM 692 C CA . PHE A 1 88 ? 11.101 15.019 -12.552 1.00 86.06 88 PHE A CA 1
ATOM 693 C C . PHE A 1 88 ? 11.787 15.936 -11.532 1.00 86.06 88 PHE A C 1
ATOM 695 O O . PHE A 1 88 ? 12.851 15.618 -10.999 1.00 86.06 88 PHE A O 1
ATOM 702 N N . GLN A 1 89 ? 11.172 17.088 -11.254 1.00 90.50 89 GLN A N 1
ATOM 703 C CA . GLN A 1 89 ? 11.702 18.025 -10.274 1.00 90.50 89 GLN A CA 1
ATOM 704 C C . GLN A 1 89 ? 11.762 17.330 -8.914 1.00 90.50 89 GLN A C 1
ATOM 706 O O . GLN A 1 89 ? 10.746 16.815 -8.438 1.00 90.50 89 GLN A O 1
ATOM 711 N N . LYS A 1 90 ? 12.947 17.315 -8.296 1.00 93.44 90 LYS A N 1
ATOM 712 C CA . LYS A 1 90 ? 13.118 16.819 -6.930 1.00 93.44 90 LYS A CA 1
ATOM 713 C C . LYS A 1 90 ? 12.239 17.656 -6.000 1.00 93.44 90 LYS A C 1
ATOM 715 O O . LYS A 1 90 ? 12.418 18.867 -5.915 1.00 93.44 90 LYS A O 1
ATOM 720 N N . LEU A 1 91 ? 11.300 16.998 -5.330 1.00 91.50 91 LEU A N 1
ATOM 721 C CA . LEU A 1 91 ? 10.484 17.597 -4.281 1.00 91.50 91 LEU A CA 1
ATOM 722 C C . LEU A 1 91 ? 11.131 17.412 -2.918 1.00 91.50 91 LEU A C 1
ATOM 724 O O . LEU A 1 91 ? 11.233 18.367 -2.162 1.00 91.50 91 LEU A O 1
ATOM 728 N N . ASP A 1 92 ? 11.551 16.183 -2.617 1.00 93.06 92 ASP A N 1
ATOM 729 C CA . ASP A 1 92 ? 12.030 15.830 -1.287 1.00 93.06 92 ASP A CA 1
ATOM 730 C C . ASP A 1 92 ? 13.005 14.646 -1.328 1.00 93.06 92 ASP A C 1
ATOM 732 O O . ASP A 1 92 ? 13.107 13.933 -2.335 1.00 93.06 92 ASP A O 1
ATOM 736 N N . THR A 1 93 ? 13.737 14.448 -0.236 1.00 94.38 93 THR A N 1
ATOM 737 C CA . THR A 1 93 ? 14.580 13.276 0.006 1.00 94.38 93 THR A CA 1
ATOM 738 C C . THR A 1 93 ? 13.883 12.382 1.022 1.00 94.38 93 THR A C 1
ATOM 740 O O . THR A 1 93 ? 13.506 12.829 2.098 1.00 94.38 93 THR A O 1
ATOM 743 N N . LEU A 1 94 ? 13.736 11.103 0.699 1.00 94.06 94 LEU A N 1
ATOM 744 C CA . LEU A 1 94 ? 13.210 10.117 1.631 1.00 94.06 94 LEU A CA 1
ATOM 745 C C . LEU A 1 94 ? 14.369 9.629 2.499 1.00 94.06 94 LEU A C 1
ATOM 747 O O . LEU A 1 94 ? 15.338 9.075 1.981 1.00 94.06 94 LEU A O 1
ATOM 751 N N . ASN A 1 95 ? 14.276 9.852 3.804 1.00 94.69 95 ASN A N 1
ATOM 752 C CA . ASN A 1 95 ? 15.164 9.256 4.794 1.00 94.69 95 ASN A CA 1
ATOM 753 C C . ASN A 1 95 ? 14.352 8.993 6.060 1.00 94.69 95 ASN A C 1
ATOM 755 O O . ASN A 1 95 ? 14.069 9.916 6.823 1.00 94.69 95 ASN A O 1
ATOM 759 N N . ALA A 1 96 ? 13.914 7.753 6.236 1.00 93.88 96 ALA A N 1
ATOM 760 C CA . ALA A 1 96 ? 13.017 7.379 7.318 1.00 93.88 96 ALA A CA 1
ATOM 761 C C . ALA A 1 96 ? 13.429 6.033 7.918 1.00 93.88 96 ALA A C 1
ATOM 763 O O . ALA A 1 96 ? 13.893 5.166 7.182 1.00 93.88 96 ALA A O 1
ATOM 764 N N . PRO A 1 97 ? 13.227 5.812 9.228 1.00 93.56 97 PRO A N 1
ATOM 765 C CA . PRO A 1 97 ? 13.605 4.551 9.867 1.00 93.56 97 PRO A CA 1
ATOM 766 C C . PRO A 1 97 ? 12.777 3.363 9.357 1.00 93.56 97 PRO A C 1
ATOM 768 O O . PRO A 1 97 ? 13.249 2.234 9.357 1.00 93.56 97 PRO A O 1
ATOM 771 N N . GLN A 1 98 ? 11.548 3.609 8.895 1.00 91.94 98 GLN A N 1
ATOM 772 C CA . GLN A 1 98 ? 10.642 2.583 8.383 1.00 91.94 98 GLN A CA 1
ATOM 773 C C . GLN A 1 98 ? 9.672 3.163 7.350 1.00 91.94 98 GLN A C 1
ATOM 775 O O . GLN A 1 98 ? 9.436 4.372 7.307 1.00 91.94 98 GLN A O 1
ATOM 780 N N . LEU A 1 99 ? 9.064 2.291 6.543 1.00 91.00 99 LEU A N 1
ATOM 781 C CA . LEU A 1 99 ? 8.143 2.693 5.478 1.00 91.00 99 LEU A CA 1
ATOM 782 C C . LEU A 1 99 ? 6.910 3.443 6.009 1.00 91.00 99 LEU A C 1
ATOM 784 O O . LEU A 1 99 ? 6.491 4.437 5.422 1.00 91.00 99 LEU A O 1
ATOM 788 N N . SER A 1 100 ? 6.353 3.003 7.140 1.00 88.62 100 SER A N 1
ATOM 789 C CA . SER A 1 100 ? 5.174 3.616 7.772 1.00 88.62 100 SER A CA 1
ATOM 790 C C . SER A 1 100 ? 5.418 5.047 8.268 1.00 88.62 100 SER A C 1
ATOM 792 O O . SER A 1 100 ? 4.465 5.806 8.435 1.00 88.62 100 SER A O 1
ATOM 794 N N . SER A 1 101 ? 6.682 5.454 8.440 1.00 91.06 101 SER A N 1
ATOM 795 C CA . SER A 1 101 ? 7.062 6.838 8.750 1.00 91.06 101 SER A CA 1
ATOM 796 C C . SER A 1 101 ? 6.949 7.782 7.546 1.00 91.06 101 SER A C 1
ATOM 798 O O . SER A 1 101 ? 7.047 8.993 7.725 1.00 91.06 101 SER A O 1
ATOM 800 N N . CYS A 1 102 ? 6.712 7.259 6.338 1.00 91.62 102 CYS A N 1
ATOM 801 C CA . CYS A 1 102 ? 6.416 8.031 5.132 1.00 91.62 102 CYS A CA 1
ATOM 802 C C . CYS A 1 102 ? 4.981 7.728 4.659 1.00 91.62 102 CYS A C 1
ATOM 804 O O . CYS A 1 102 ? 4.805 6.900 3.759 1.00 91.62 102 CYS A O 1
ATOM 806 N N . PRO A 1 103 ? 3.945 8.383 5.225 1.00 88.75 103 PRO A N 1
ATOM 807 C CA . PRO A 1 103 ? 2.548 8.016 4.990 1.00 88.75 103 PRO A CA 1
ATOM 808 C C . PRO A 1 103 ? 2.148 8.002 3.515 1.00 88.75 103 PRO A C 1
ATOM 810 O O . PRO A 1 103 ? 1.500 7.058 3.073 1.00 88.75 103 PRO A O 1
ATOM 813 N N . ASP A 1 104 ? 2.566 8.997 2.730 1.00 89.56 104 ASP A N 1
ATOM 814 C CA . ASP A 1 104 ? 2.175 9.082 1.318 1.00 89.56 104 ASP A CA 1
ATOM 815 C C . ASP A 1 104 ? 2.726 7.913 0.491 1.00 89.56 104 ASP A C 1
ATOM 817 O O . ASP A 1 104 ? 1.998 7.312 -0.303 1.00 89.56 104 ASP A O 1
ATOM 821 N N . LEU A 1 105 ? 3.995 7.553 0.712 1.00 92.94 105 LEU A N 1
ATOM 822 C CA . LEU A 1 105 ? 4.627 6.400 0.073 1.00 92.94 105 LEU A CA 1
ATOM 823 C C . LEU A 1 105 ? 3.981 5.095 0.551 1.00 92.94 105 LEU A C 1
ATOM 825 O O . LEU A 1 105 ? 3.631 4.246 -0.267 1.00 92.94 105 LEU A O 1
ATOM 829 N N . PHE A 1 106 ? 3.791 4.952 1.864 1.00 92.88 106 PHE A N 1
ATOM 830 C CA . PHE A 1 106 ? 3.174 3.778 2.473 1.00 92.88 106 PHE A CA 1
ATOM 831 C C . PHE A 1 106 ? 1.766 3.526 1.918 1.00 92.88 106 PHE A C 1
ATOM 833 O O . PHE A 1 106 ? 1.453 2.422 1.469 1.00 92.88 106 PHE A O 1
ATOM 840 N N . PHE A 1 107 ? 0.923 4.559 1.862 1.00 90.88 107 PHE A N 1
ATOM 841 C CA . PHE A 1 107 ? -0.424 4.441 1.313 1.00 90.88 107 PHE A CA 1
ATOM 842 C C . PHE A 1 107 ? -0.423 4.200 -0.195 1.00 90.88 107 PHE A C 1
ATOM 844 O O . PHE A 1 107 ? -1.237 3.412 -0.683 1.00 90.88 107 PHE A O 1
ATOM 851 N N . ALA A 1 108 ? 0.485 4.829 -0.946 1.00 92.12 108 ALA A N 1
ATOM 852 C CA . ALA A 1 108 ? 0.649 4.536 -2.366 1.00 92.12 108 ALA A CA 1
ATOM 853 C C . ALA A 1 108 ? 1.035 3.065 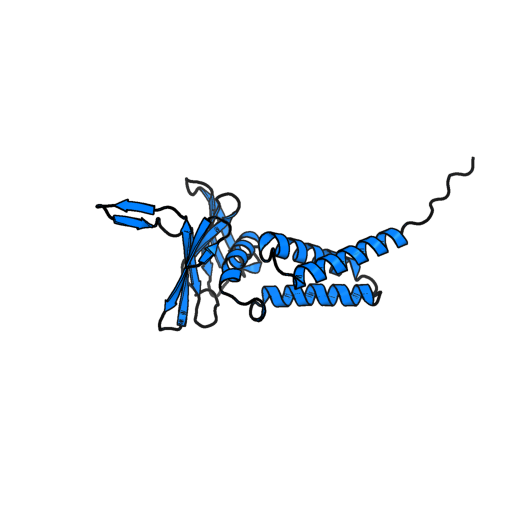-2.601 1.00 92.12 108 ALA A C 1
ATOM 855 O O . ALA A 1 108 ? 0.547 2.459 -3.556 1.00 92.12 108 ALA A O 1
ATOM 856 N N . LEU A 1 109 ? 1.847 2.476 -1.715 1.00 94.94 109 LEU A N 1
ATOM 857 C CA . LEU A 1 109 ? 2.251 1.076 -1.809 1.00 94.94 109 LEU A CA 1
ATOM 858 C C . LEU A 1 109 ? 1.063 0.157 -1.518 1.00 94.94 109 LEU A C 1
ATOM 860 O O . LEU A 1 109 ? 0.705 -0.672 -2.355 1.00 94.94 109 LEU A O 1
ATOM 864 N N . LYS A 1 110 ? 0.377 0.379 -0.389 1.00 93.75 110 LYS A N 1
ATOM 865 C CA . LYS A 1 110 ? -0.791 -0.419 0.020 1.00 93.75 110 LYS A CA 1
ATOM 866 C C . LYS A 1 110 ? -1.910 -0.406 -1.025 1.00 93.75 110 LYS A C 1
ATOM 868 O O . LYS A 1 110 ? -2.583 -1.411 -1.250 1.00 93.75 110 LYS A O 1
ATOM 873 N N . ARG A 1 111 ? -2.071 0.709 -1.748 1.00 91.12 111 ARG A N 1
ATOM 874 C CA . ARG A 1 111 ? -3.004 0.833 -2.883 1.00 91.12 111 ARG A CA 1
ATOM 875 C C . ARG A 1 111 ? -2.736 -0.132 -4.033 1.00 91.12 111 ARG A C 1
ATOM 877 O O . ARG A 1 111 ? -3.674 -0.438 -4.772 1.00 91.12 111 ARG A O 1
ATOM 884 N N . ILE A 1 112 ? -1.488 -0.544 -4.220 1.00 92.69 112 ILE A N 1
ATOM 885 C CA . ILE A 1 112 ? -1.078 -1.491 -5.257 1.00 92.69 112 ILE A CA 1
ATOM 886 C C . ILE A 1 112 ? -1.056 -2.912 -4.689 1.00 92.69 112 ILE A C 1
ATOM 888 O O . ILE A 1 112 ? -1.551 -3.828 -5.343 1.00 92.69 112 ILE A O 1
ATOM 892 N N . GLU A 1 113 ? -0.586 -3.082 -3.454 1.00 94.00 113 GLU A N 1
ATOM 893 C CA . GLU A 1 113 ? -0.527 -4.382 -2.776 1.00 94.00 113 GLU A CA 1
ATOM 894 C C . GLU A 1 113 ? -1.879 -5.079 -2.681 1.00 94.00 113 GLU A C 1
ATOM 896 O O . GLU A 1 113 ? -1.947 -6.287 -2.888 1.00 94.00 113 GLU A O 1
ATOM 901 N N . LYS A 1 114 ? -2.973 -4.335 -2.495 1.00 91.00 114 LYS A N 1
ATOM 902 C CA . LYS A 1 114 ? -4.331 -4.901 -2.420 1.00 91.00 114 LYS A CA 1
ATOM 903 C C . LYS A 1 114 ? -4.745 -5.796 -3.600 1.00 91.00 114 LYS A C 1
ATOM 905 O O . LYS A 1 114 ? -5.743 -6.500 -3.503 1.00 91.00 114 LYS A O 1
ATOM 910 N N . TYR A 1 115 ? -4.061 -5.705 -4.745 1.00 91.38 115 TYR A N 1
ATOM 911 C CA . TYR A 1 115 ? -4.370 -6.520 -5.923 1.00 91.38 115 TYR A CA 1
ATOM 912 C C . TYR A 1 115 ? -3.718 -7.911 -5.888 1.00 91.38 115 TYR A C 1
ATOM 914 O O . TYR A 1 115 ? -4.094 -8.757 -6.697 1.00 91.38 115 TYR A O 1
ATOM 922 N N . TYR A 1 116 ? -2.738 -8.148 -5.011 1.00 92.19 116 TYR A N 1
ATOM 923 C CA . TYR A 1 116 ? -1.996 -9.416 -4.948 1.00 92.19 116 TYR A CA 1
ATOM 924 C C . TYR A 1 116 ? -1.656 -9.898 -3.535 1.00 92.19 116 TYR A C 1
ATOM 926 O O . TYR A 1 116 ? -1.360 -11.078 -3.370 1.00 92.19 116 TYR A O 1
ATOM 934 N N . ILE A 1 117 ? -1.730 -9.036 -2.524 1.00 91.31 117 ILE A N 1
ATOM 935 C CA . ILE A 1 117 ? -1.655 -9.415 -1.114 1.00 91.31 117 ILE A CA 1
ATOM 936 C C . ILE A 1 117 ? -3.079 -9.586 -0.599 1.00 91.31 117 ILE A C 1
ATOM 938 O O . ILE A 1 117 ? -3.935 -8.719 -0.786 1.00 91.31 117 ILE A O 1
ATOM 942 N N . ARG A 1 118 ? -3.339 -10.730 0.035 1.00 90.50 118 ARG A N 1
ATOM 943 C CA . ARG A 1 118 ? -4.641 -11.013 0.634 1.00 90.50 118 ARG A CA 1
ATOM 944 C C . ARG A 1 118 ? -4.792 -10.220 1.940 1.00 90.50 118 ARG A C 1
ATOM 946 O O . ARG A 1 118 ? -3.846 -10.240 2.734 1.00 90.50 118 ARG A O 1
ATOM 953 N N . PRO A 1 119 ? -5.939 -9.567 2.202 1.00 90.50 119 PRO A N 1
ATOM 954 C CA . PRO A 1 119 ? -6.155 -8.805 3.436 1.00 90.50 119 PRO A CA 1
ATOM 955 C C . PRO A 1 119 ? -5.922 -9.620 4.717 1.00 90.50 119 PRO A C 1
ATOM 957 O O . PRO A 1 119 ? -5.421 -9.094 5.708 1.00 90.50 119 PRO A O 1
ATOM 960 N N . GLU A 1 120 ? -6.213 -10.923 4.694 1.00 89.81 120 GLU A N 1
ATOM 961 C CA . GLU A 1 120 ? -6.010 -11.835 5.830 1.00 89.81 120 GLU A CA 1
ATOM 962 C C . GLU A 1 120 ? -4.530 -11.983 6.213 1.00 89.81 120 GLU A C 1
ATOM 964 O O . GLU A 1 120 ? -4.211 -12.275 7.360 1.00 89.81 120 GLU A O 1
ATOM 969 N N . SER A 1 121 ? -3.630 -11.768 5.251 1.00 89.44 121 SER A N 1
ATOM 970 C CA . SER A 1 121 ? -2.178 -11.844 5.435 1.00 89.44 121 SER A CA 1
ATOM 971 C C . SER A 1 121 ? -1.491 -10.482 5.549 1.00 89.44 121 SER A C 1
ATOM 973 O O . SER A 1 121 ? -0.300 -10.451 5.832 1.00 89.44 121 SER A O 1
ATOM 975 N N . ASP A 1 122 ? -2.193 -9.368 5.309 1.00 90.94 122 ASP A N 1
ATOM 976 C CA . ASP A 1 122 ? -1.605 -8.023 5.363 1.00 90.94 122 ASP A CA 1
ATOM 977 C C . ASP A 1 122 ? -1.612 -7.488 6.808 1.00 90.94 122 ASP A C 1
ATOM 979 O O . ASP A 1 122 ? -2.691 -7.174 7.325 1.00 90.94 122 ASP A O 1
ATOM 983 N N . PRO A 1 123 ? -0.445 -7.310 7.462 1.00 92.25 123 PRO A N 1
ATOM 984 C CA . PRO A 1 123 ? -0.382 -6.839 8.846 1.00 92.25 123 PRO A CA 1
ATOM 985 C C . PRO A 1 123 ? -1.070 -5.488 9.046 1.00 92.25 123 PRO A C 1
ATOM 987 O O . PRO A 1 123 ? -1.762 -5.284 10.038 1.00 92.25 123 PRO A O 1
ATOM 990 N N . PHE A 1 124 ? -0.958 -4.583 8.068 1.00 93.31 124 PHE A N 1
ATOM 991 C CA . PHE A 1 124 ? -1.595 -3.269 8.147 1.00 93.31 124 PHE A CA 1
ATOM 992 C C . PHE A 1 124 ? -3.124 -3.377 8.188 1.00 93.31 124 PHE A C 1
ATOM 994 O O . PHE A 1 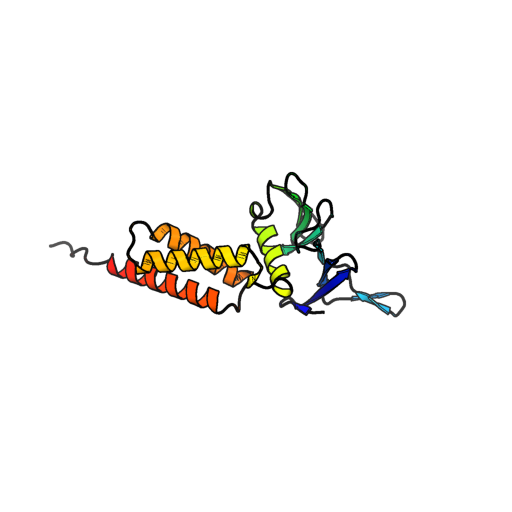124 ? -3.781 -2.663 8.948 1.00 93.31 124 PHE A O 1
ATOM 1001 N N . TYR A 1 125 ? -3.694 -4.269 7.374 1.00 95.12 125 TYR A N 1
ATOM 1002 C CA . TYR A 1 125 ? -5.132 -4.506 7.367 1.00 95.12 125 TYR A CA 1
ATOM 1003 C C . TYR A 1 125 ? -5.588 -5.126 8.694 1.00 95.12 125 TYR A C 1
ATOM 1005 O O . TYR A 1 125 ? -6.544 -4.637 9.294 1.00 95.12 125 TYR A O 1
ATOM 1013 N N . GLN A 1 126 ? -4.871 -6.142 9.187 1.00 95.88 126 GLN A N 1
ATOM 1014 C CA . GLN A 1 126 ? -5.183 -6.805 10.458 1.00 95.88 126 GLN A CA 1
ATOM 1015 C C . GLN A 1 126 ? -5.138 -5.834 11.646 1.00 95.88 126 GLN A C 1
ATOM 1017 O O . GLN A 1 126 ? -6.069 -5.791 12.451 1.00 95.88 126 GLN A O 1
ATOM 1022 N N . GLU A 1 127 ? -4.100 -4.999 11.732 1.00 95.38 127 GLU A N 1
ATOM 1023 C CA . GLU A 1 127 ? -3.978 -3.974 12.774 1.00 95.38 127 GLU A CA 1
ATOM 1024 C C . GLU A 1 127 ? -5.109 -2.944 12.707 1.00 95.38 127 GLU A C 1
ATOM 1026 O O . GLU A 1 127 ? -5.638 -2.531 13.742 1.00 95.38 127 GLU A O 1
ATOM 1031 N N . LEU A 1 128 ? -5.503 -2.530 11.499 1.00 95.94 128 LEU A N 1
ATOM 1032 C CA . LEU A 1 128 ? -6.594 -1.580 11.309 1.00 95.94 128 LEU A CA 1
ATOM 1033 C C . LEU A 1 128 ? -7.941 -2.165 11.744 1.00 95.94 128 LEU A C 1
ATOM 1035 O O . LEU A 1 128 ? -8.691 -1.489 12.451 1.00 95.94 128 LEU A O 1
ATOM 1039 N N . VAL A 1 129 ? -8.243 -3.399 11.333 1.00 96.88 129 VAL A N 1
ATOM 1040 C CA . VAL A 1 129 ? -9.469 -4.101 11.739 1.00 96.88 129 VAL A CA 1
ATOM 1041 C C . VAL A 1 129 ? -9.491 -4.273 13.253 1.00 96.88 129 VAL A C 1
ATOM 1043 O O . VAL A 1 129 ? -10.452 -3.851 13.889 1.00 96.88 129 VAL A O 1
ATOM 1046 N N . SER A 1 130 ? -8.401 -4.768 13.844 1.00 96.88 130 SER A N 1
ATOM 1047 C CA . SER A 1 130 ? -8.289 -4.950 15.294 1.00 96.88 130 SER A CA 1
ATOM 1048 C C . SER A 1 130 ? -8.477 -3.635 16.057 1.00 96.88 130 SER A C 1
ATOM 1050 O O . SER A 1 130 ? -9.190 -3.584 17.062 1.00 96.88 130 SER A O 1
ATOM 1052 N N . LEU A 1 131 ? -7.897 -2.537 15.558 1.00 96.56 131 LEU A N 1
ATOM 1053 C CA . LEU A 1 131 ? -8.078 -1.210 16.140 1.00 96.56 131 LEU A CA 1
ATOM 1054 C C . LEU A 1 131 ? -9.549 -0.774 16.100 1.00 96.56 131 LEU A C 1
ATOM 1056 O O . LEU A 1 131 ? -10.058 -0.279 17.108 1.00 96.56 131 LEU A O 1
ATOM 1060 N N . LEU A 1 132 ? -10.231 -0.949 14.967 1.00 97.06 132 LEU A N 1
ATOM 1061 C CA . LEU A 1 132 ? -11.642 -0.589 14.811 1.00 97.06 132 LEU A CA 1
ATOM 1062 C C . LEU A 1 132 ? -12.547 -1.454 15.701 1.00 97.06 132 LEU A C 1
ATOM 1064 O O . LEU A 1 132 ? -13.392 -0.918 16.415 1.00 97.06 132 LEU A O 1
ATOM 1068 N N . GLU A 1 133 ? -12.340 -2.769 15.726 1.00 96.31 133 GLU A N 1
ATOM 1069 C CA . GLU A 1 133 ? -13.101 -3.696 16.570 1.00 96.31 133 GLU A CA 1
ATOM 1070 C C . GLU A 1 133 ? -12.929 -3.378 18.056 1.00 96.31 133 GLU A C 1
ATOM 1072 O O . GLU A 1 133 ? -13.917 -3.236 18.778 1.00 96.31 133 GLU A O 1
ATOM 1077 N N . LYS A 1 134 ? -11.685 -3.176 18.506 1.00 95.31 134 LYS A N 1
ATOM 1078 C CA . LYS A 1 134 ? -11.391 -2.783 19.888 1.00 95.31 134 LYS A CA 1
ATOM 1079 C C . LYS A 1 134 ? -12.042 -1.446 20.239 1.00 95.31 134 LYS A C 1
ATOM 1081 O O . LYS A 1 134 ? -12.601 -1.302 21.323 1.00 95.31 134 LYS A O 1
ATOM 1086 N N . SER A 1 135 ? -12.000 -0.476 19.324 1.00 94.75 135 SER A N 1
ATOM 1087 C CA . SER A 1 135 ? -12.672 0.816 19.509 1.00 94.75 135 SER A CA 1
ATOM 1088 C C . SER A 1 135 ? -14.174 0.636 19.695 1.00 94.75 135 SER A C 1
ATOM 1090 O O . SER A 1 135 ? -14.748 1.164 20.643 1.00 94.75 135 SER A O 1
ATOM 1092 N N . TYR A 1 136 ? -14.805 -0.149 18.824 1.00 93.44 136 TYR A N 1
ATOM 1093 C CA . TYR A 1 136 ? -16.233 -0.429 18.888 1.00 93.44 136 TYR A CA 1
ATOM 1094 C C . TYR A 1 136 ? -16.632 -1.131 20.196 1.00 93.44 136 TYR A C 1
ATOM 1096 O O . TYR A 1 136 ? -17.625 -0.748 20.818 1.00 93.44 136 TYR A O 1
ATOM 1104 N N . GLN A 1 137 ? -15.844 -2.112 20.646 1.00 93.19 137 GLN A N 1
ATOM 1105 C CA . GLN A 1 137 ? -16.077 -2.818 21.908 1.00 93.19 137 GLN A CA 1
ATOM 1106 C C . GLN A 1 137 ? -16.024 -1.872 23.114 1.00 93.19 137 GLN A C 1
ATOM 1108 O O . GLN A 1 137 ? -16.941 -1.883 23.931 1.00 93.19 137 GLN A O 1
ATOM 1113 N N . LEU A 1 138 ? -14.997 -1.018 23.201 1.00 92.19 138 LEU A N 1
ATOM 1114 C CA . LEU A 1 138 ? -14.841 -0.070 24.312 1.00 92.19 138 LEU A CA 1
ATOM 1115 C C . LEU A 1 138 ? -15.976 0.962 24.359 1.00 92.19 138 LEU A C 1
ATOM 1117 O O . LEU A 1 138 ? -16.484 1.270 25.436 1.00 92.19 138 LEU A O 1
ATOM 1121 N N . ILE A 1 139 ? -16.406 1.463 23.196 1.00 90.56 139 ILE A N 1
ATOM 1122 C CA . ILE A 1 139 ? -17.544 2.389 23.106 1.00 90.56 139 ILE A CA 1
ATOM 1123 C C . ILE A 1 139 ? -18.836 1.698 23.547 1.00 90.56 139 ILE A C 1
ATOM 1125 O O . ILE A 1 139 ? -19.592 2.263 24.335 1.00 90.56 139 ILE A O 1
ATOM 1129 N N . SER A 1 140 ? -19.070 0.471 23.073 1.00 87.25 140 SER A N 1
ATOM 1130 C CA . SER A 1 140 ? -20.272 -0.305 23.404 1.00 87.25 140 SER A CA 1
ATOM 1131 C C . SER A 1 140 ? -20.336 -0.669 24.890 1.00 87.25 140 SER A C 1
ATOM 1133 O O . SER A 1 140 ? -21.422 -0.733 25.458 1.00 87.25 140 SER A O 1
ATOM 1135 N N . ALA A 1 141 ? -19.181 -0.877 25.529 1.00 89.31 141 ALA A N 1
ATOM 1136 C CA . ALA A 1 141 ? -19.065 -1.131 26.964 1.00 89.31 141 ALA A CA 1
ATOM 1137 C C . ALA A 1 141 ? -19.190 0.140 27.829 1.00 89.31 141 ALA A C 1
ATOM 1139 O O . ALA A 1 141 ? -19.290 0.040 29.048 1.00 89.31 141 ALA A O 1
ATOM 1140 N N . GLY A 1 142 ? -19.197 1.335 27.225 1.00 84.88 142 GLY A N 1
ATOM 1141 C CA . GLY A 1 142 ? -19.284 2.600 27.956 1.00 84.88 142 GLY A CA 1
ATOM 1142 C C . GLY A 1 142 ? -18.005 2.981 28.709 1.00 84.88 142 GLY A C 1
ATOM 1143 O O . GLY A 1 142 ? -18.069 3.784 29.638 1.00 84.88 142 GLY A O 1
ATOM 1144 N N . GLU A 1 143 ? -16.853 2.434 28.311 1.00 87.81 143 GLU A N 1
ATOM 1145 C CA . GLU A 1 143 ? -15.570 2.670 28.981 1.00 87.81 143 GLU A CA 1
ATOM 1146 C C . GLU A 1 143 ? -15.185 4.164 28.977 1.00 87.81 143 GLU A C 1
ATOM 1148 O O . GLU A 1 143 ? -15.344 4.856 27.958 1.00 87.81 143 GLU A O 1
ATOM 1153 N N . PRO A 1 144 ? -14.654 4.702 30.090 1.00 78.75 144 PRO A N 1
ATOM 1154 C CA . PRO A 1 144 ? -14.233 6.094 30.161 1.00 78.75 144 PRO A CA 1
ATOM 1155 C C . PRO A 1 144 ? -13.059 6.366 29.206 1.00 78.75 144 PRO A C 1
ATOM 1157 O O . PRO A 1 144 ? -12.180 5.532 29.006 1.00 78.75 144 PRO A O 1
ATOM 1160 N N . ASN A 1 145 ? -13.016 7.570 28.626 1.00 80.06 145 ASN A N 1
ATOM 1161 C CA . ASN A 1 145 ? -11.952 8.035 27.720 1.00 80.06 145 ASN A CA 1
ATOM 1162 C C . ASN A 1 145 ? -11.771 7.234 26.4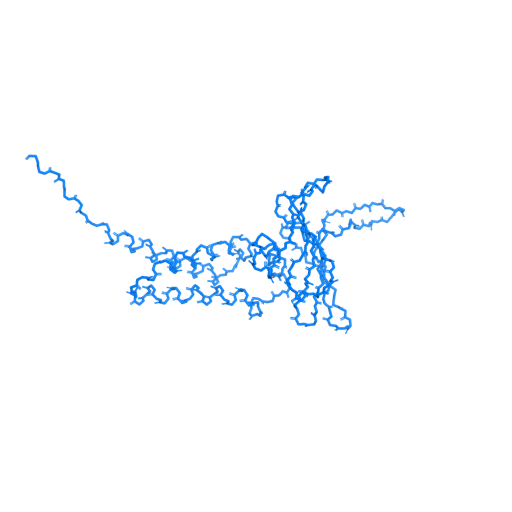09 1.00 80.06 145 ASN A C 1
ATOM 1164 O O . ASN A 1 145 ? -10.754 7.399 25.731 1.00 80.06 145 ASN A O 1
ATOM 1168 N N . CYS A 1 146 ? -12.747 6.416 25.997 1.00 88.31 146 CYS A N 1
ATOM 1169 C CA . CYS A 1 146 ? -12.682 5.669 24.733 1.00 88.31 146 CYS A CA 1
ATOM 1170 C C . CYS A 1 146 ? -12.817 6.552 23.471 1.00 88.31 146 CYS A C 1
ATOM 1172 O O . CYS A 1 146 ? -12.437 6.128 22.381 1.00 88.31 146 CYS A O 1
ATOM 1174 N N . GLU A 1 147 ? -13.294 7.792 23.613 1.00 87.31 147 GLU A N 1
ATOM 1175 C CA . GLU A 1 147 ? -13.612 8.713 22.509 1.00 87.31 147 GLU A CA 1
ATOM 1176 C C . GLU A 1 147 ? -12.397 9.048 21.639 1.00 87.31 147 GLU A C 1
ATOM 1178 O O . GLU A 1 147 ? -12.450 8.897 20.422 1.00 87.31 147 GLU A O 1
ATOM 1183 N N . LYS A 1 148 ? -11.258 9.403 22.246 1.00 89.25 148 LYS A N 1
ATOM 1184 C CA . LYS A 1 148 ? -10.036 9.733 21.487 1.00 89.25 148 LYS A CA 1
ATOM 1185 C C . LYS A 1 148 ? -9.544 8.556 20.647 1.00 89.25 148 LYS A C 1
ATOM 1187 O O . LYS A 1 148 ? -9.059 8.729 19.527 1.00 89.25 148 LYS A O 1
ATOM 1192 N N . LEU A 1 149 ? -9.654 7.349 21.200 1.00 91.81 149 LEU A N 1
ATOM 1193 C CA . LEU A 1 149 ? -9.278 6.122 20.510 1.00 91.81 149 LEU A CA 1
ATOM 1194 C C . LEU A 1 149 ? -10.258 5.836 19.364 1.00 91.81 149 LEU A C 1
ATOM 1196 O O . LEU A 1 149 ? -9.810 5.551 18.254 1.00 91.81 149 LEU A O 1
ATOM 1200 N N . ALA A 1 150 ? -11.560 6.011 19.600 1.00 92.62 150 ALA A N 1
ATOM 1201 C CA . ALA A 1 150 ? -12.605 5.871 18.593 1.00 92.62 150 ALA A CA 1
ATOM 1202 C C . ALA A 1 150 ? -12.441 6.851 17.425 1.00 92.62 150 ALA A C 1
ATOM 1204 O O . ALA A 1 150 ? -12.483 6.437 16.269 1.00 92.62 150 ALA A O 1
ATOM 1205 N N . GLU A 1 151 ? -12.194 8.131 17.705 1.00 92.88 151 GLU A N 1
ATOM 1206 C CA . GLU A 1 151 ? -11.944 9.160 16.690 1.00 92.88 151 GLU A CA 1
ATOM 1207 C C . GLU A 1 151 ? -10.695 8.842 15.862 1.00 92.88 151 GLU A C 1
ATOM 1209 O O . GLU A 1 151 ? -10.713 8.930 14.631 1.00 92.88 151 GLU A O 1
ATOM 1214 N N . THR A 1 152 ? -9.619 8.409 16.526 1.00 93.50 152 THR A N 1
ATOM 1215 C CA . THR A 1 152 ? -8.369 8.023 15.859 1.00 93.50 152 THR A CA 1
ATOM 1216 C C . THR A 1 152 ? -8.574 6.809 14.954 1.00 93.50 152 THR A C 1
ATOM 1218 O O . THR A 1 152 ? -8.134 6.810 13.798 1.00 93.50 152 THR A O 1
ATOM 1221 N N . ALA A 1 153 ? -9.245 5.773 15.460 1.00 94.88 153 ALA A N 1
ATOM 1222 C CA . ALA A 1 153 ? -9.567 4.573 14.699 1.00 94.88 153 ALA A CA 1
ATOM 1223 C C . ALA A 1 153 ? -10.463 4.906 13.505 1.00 94.88 153 ALA A C 1
ATOM 1225 O O . ALA A 1 153 ? -10.177 4.490 12.383 1.00 94.88 153 ALA A O 1
ATOM 1226 N N . LEU A 1 154 ? -11.483 5.737 13.724 1.00 95.56 154 LEU A N 1
ATOM 1227 C CA . LEU A 1 154 ? -12.406 6.181 12.693 1.00 95.56 154 LEU A CA 1
ATOM 1228 C C . LEU A 1 154 ? -11.695 6.970 11.586 1.00 95.56 154 LEU A C 1
ATOM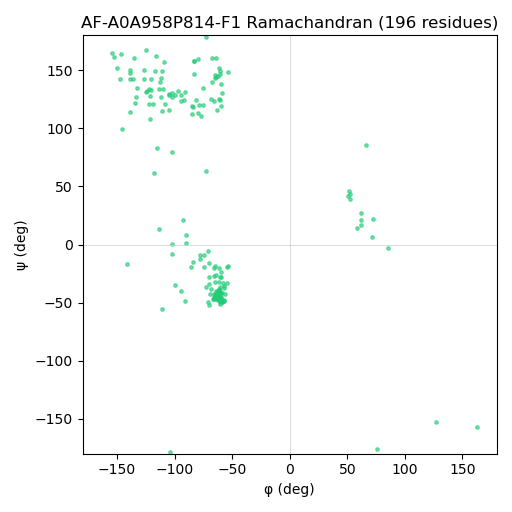 1230 O O . LEU A 1 154 ? -11.921 6.713 10.402 1.00 95.56 154 LEU A O 1
ATOM 1234 N N . MET A 1 155 ? -10.801 7.895 11.944 1.00 94.69 155 MET A N 1
ATOM 1235 C CA . MET A 1 155 ? -10.013 8.653 10.970 1.00 94.69 155 MET A CA 1
ATOM 1236 C C . MET A 1 155 ? -9.165 7.719 10.096 1.00 94.69 155 MET A C 1
ATOM 1238 O O . MET A 1 155 ? -9.184 7.834 8.866 1.00 94.69 155 MET A O 1
ATOM 1242 N N . LYS A 1 156 ? -8.457 6.763 10.714 1.00 93.88 156 LYS A N 1
ATOM 1243 C CA . LYS A 1 156 ? -7.647 5.768 9.993 1.00 93.88 156 LYS A CA 1
ATOM 1244 C C . LYS A 1 156 ? -8.510 4.871 9.103 1.00 93.88 156 LYS A C 1
ATOM 1246 O O . LYS A 1 156 ? -8.169 4.678 7.937 1.00 93.88 156 LYS A O 1
ATOM 1251 N N . GLY A 1 157 ? -9.643 4.391 9.617 1.00 95.56 157 GLY A N 1
ATOM 1252 C CA . GLY A 1 157 ? -10.598 3.561 8.884 1.00 95.56 157 GLY A CA 1
ATOM 1253 C C . GLY A 1 157 ? -11.148 4.266 7.646 1.00 95.56 157 GLY A C 1
ATOM 1254 O O . GLY A 1 157 ? -11.089 3.716 6.549 1.00 95.56 157 GLY A O 1
ATOM 1255 N N . ARG A 1 158 ? -11.578 5.529 7.780 1.00 94.75 158 ARG A N 1
ATOM 1256 C CA . ARG A 1 158 ? -12.048 6.355 6.652 1.00 94.75 158 ARG A CA 1
ATOM 1257 C C . ARG A 1 158 ? -10.979 6.541 5.581 1.00 94.75 158 ARG A C 1
ATOM 1259 O O . ARG A 1 158 ? -11.270 6.420 4.391 1.00 94.75 158 ARG A O 1
ATOM 1266 N N . LEU A 1 159 ? -9.743 6.839 5.987 1.00 92.00 159 LEU A N 1
ATOM 1267 C CA . LEU A 1 159 ? -8.628 7.007 5.054 1.00 92.00 159 LEU A CA 1
ATOM 1268 C C . LEU A 1 159 ? -8.310 5.705 4.314 1.00 92.00 159 LEU A C 1
ATOM 1270 O O . LEU A 1 159 ? -8.119 5.733 3.096 1.00 92.00 159 LEU A O 1
ATOM 1274 N N . ALA A 1 160 ? -8.277 4.578 5.023 1.00 93.06 160 ALA A N 1
ATOM 1275 C CA . ALA A 1 160 ? -8.016 3.276 4.428 1.00 93.06 160 ALA A CA 1
ATOM 1276 C C . ALA A 1 160 ? -9.137 2.853 3.474 1.00 93.06 160 ALA A C 1
ATOM 1278 O O . ALA A 1 160 ? -8.845 2.451 2.350 1.00 93.06 160 ALA A O 1
ATOM 1279 N N . LEU A 1 161 ? -10.403 3.021 3.862 1.00 93.50 161 LEU A N 1
ATOM 1280 C CA . LEU A 1 161 ? -11.553 2.710 3.015 1.00 93.50 161 LEU A CA 1
ATOM 1281 C C . LEU A 1 161 ? -11.553 3.580 1.754 1.00 93.50 161 LEU A C 1
ATOM 1283 O O . LEU A 1 161 ? -11.625 3.068 0.644 1.00 93.50 161 LEU A O 1
ATOM 1287 N N . LYS A 1 162 ? -11.352 4.895 1.894 1.00 90.75 162 LYS A N 1
ATOM 1288 C CA . LYS A 1 162 ? -11.317 5.811 0.746 1.00 90.75 162 LYS A CA 1
ATOM 1289 C C . LYS A 1 162 ? -10.177 5.503 -0.225 1.00 90.75 162 LYS A C 1
ATOM 1291 O O . LYS A 1 162 ? -10.375 5.547 -1.437 1.00 90.75 162 LYS A O 1
ATOM 1296 N N . ASN A 1 163 ? -8.974 5.259 0.292 1.00 86.56 163 ASN A N 1
ATOM 1297 C CA . ASN A 1 163 ? -7.775 5.257 -0.542 1.00 86.56 163 ASN A CA 1
ATOM 1298 C C . ASN A 1 163 ? -7.327 3.851 -0.943 1.00 86.56 163 ASN A C 1
ATOM 1300 O O . ASN A 1 163 ? -6.843 3.678 -2.058 1.00 86.56 163 ASN A O 1
ATOM 1304 N N . ILE A 1 164 ? -7.489 2.856 -0.069 1.00 91.25 164 ILE A N 1
ATOM 1305 C CA . ILE A 1 164 ? -6.904 1.518 -0.211 1.00 91.25 164 ILE A CA 1
ATOM 1306 C C . ILE A 1 164 ? -8.007 0.493 -0.480 1.00 91.25 164 ILE A C 1
ATOM 1308 O O . ILE A 1 164 ? -7.983 -0.144 -1.532 1.00 91.25 164 ILE A O 1
ATOM 1312 N N . PHE A 1 165 ? -9.019 0.411 0.384 1.00 91.88 165 PHE A N 1
ATOM 1313 C CA . PHE A 1 165 ? -10.026 -0.655 0.418 1.00 91.88 165 PHE A CA 1
ATOM 1314 C C . PHE A 1 165 ? -11.464 -0.140 0.159 1.00 91.88 165 PHE A C 1
ATOM 1316 O O . PHE A 1 165 ? -12.336 -0.295 1.011 1.00 91.88 165 PHE A O 1
ATOM 1323 N N . PRO A 1 166 ? -11.763 0.457 -1.015 1.00 89.50 166 PRO A N 1
ATOM 1324 C CA . PRO A 1 166 ? -13.038 1.150 -1.262 1.00 89.50 166 PRO A CA 1
ATOM 1325 C C . PRO A 1 166 ? -14.278 0.255 -1.270 1.00 89.50 166 PRO A C 1
ATOM 1327 O O . PRO A 1 166 ? -15.381 0.754 -1.090 1.00 89.50 166 PRO A O 1
ATOM 1330 N N . ASN A 1 167 ? -14.105 -1.052 -1.473 1.00 90.44 167 ASN A N 1
ATOM 1331 C CA . ASN A 1 167 ? -15.203 -2.014 -1.580 1.00 90.44 167 ASN A CA 1
ATOM 1332 C C . ASN A 1 167 ? -15.219 -3.018 -0.416 1.00 90.44 167 ASN A C 1
ATOM 1334 O O . ASN A 1 167 ? -15.876 -4.056 -0.509 1.00 90.44 167 ASN A O 1
ATOM 1338 N N . ASP A 1 168 ? -14.461 -2.750 0.647 1.00 94.31 168 ASP A N 1
ATOM 1339 C CA . ASP A 1 168 ? -14.367 -3.653 1.786 1.00 94.31 168 ASP A CA 1
ATOM 1340 C C . ASP A 1 168 ? -15.583 -3.503 2.702 1.00 94.31 168 ASP A C 1
ATOM 1342 O O . ASP A 1 168 ? -15.804 -2.462 3.326 1.00 94.31 168 ASP A O 1
ATOM 1346 N N . LYS A 1 169 ? -16.399 -4.560 2.755 1.00 95.50 169 LYS A N 1
ATOM 1347 C CA . LYS A 1 169 ? -17.656 -4.572 3.509 1.00 95.50 169 LYS A CA 1
ATOM 1348 C C . LYS A 1 169 ? -17.430 -4.576 5.019 1.00 95.50 169 LYS A C 1
ATOM 1350 O O . LYS A 1 169 ? -18.239 -3.991 5.735 1.00 95.50 169 LYS A O 1
ATOM 1355 N N . LEU A 1 170 ? -16.372 -5.234 5.494 1.00 95.25 170 LEU A N 1
ATOM 1356 C CA . LEU A 1 170 ? -16.079 -5.323 6.922 1.00 95.25 170 LEU A CA 1
ATOM 1357 C C . LEU A 1 170 ? -15.608 -3.965 7.438 1.00 95.25 170 LEU A C 1
ATOM 1359 O O . LEU A 1 170 ? -16.167 -3.453 8.407 1.00 95.25 170 LEU A O 1
ATOM 1363 N N . LEU A 1 171 ? -14.641 -3.348 6.751 1.00 95.38 171 LEU A N 1
ATOM 1364 C CA . LEU A 1 171 ? -14.177 -2.008 7.105 1.00 95.38 171 LEU A CA 1
ATOM 1365 C C . LEU A 1 171 ? -15.314 -0.986 7.039 1.00 95.38 171 LEU A C 1
ATOM 1367 O O . LEU A 1 171 ? -15.425 -0.158 7.942 1.00 95.38 171 LEU A O 1
ATOM 1371 N N . LEU A 1 172 ? -16.176 -1.063 6.017 1.00 96.69 172 LEU A N 1
ATOM 1372 C CA . LEU A 1 172 ? -17.345 -0.188 5.909 1.00 96.69 172 LEU A CA 1
ATOM 1373 C C . LEU A 1 172 ? -18.261 -0.331 7.128 1.00 96.69 172 LEU A C 1
ATOM 1375 O O . LEU A 1 172 ? -18.609 0.671 7.746 1.00 96.69 172 LEU A O 1
ATOM 1379 N N . LEU A 1 173 ? -18.603 -1.568 7.498 1.00 97.00 173 LEU A N 1
ATOM 1380 C CA . LEU A 1 173 ? -19.462 -1.856 8.644 1.00 97.00 173 LEU A CA 1
ATOM 1381 C C . LEU A 1 173 ? -18.873 -1.311 9.952 1.00 97.00 173 LEU A C 1
ATOM 1383 O O . LEU A 1 173 ? -19.567 -0.622 10.698 1.00 97.00 173 LEU A O 1
ATOM 1387 N N . LEU A 1 174 ? -17.594 -1.587 10.221 1.00 96.12 174 LEU A N 1
ATOM 1388 C CA . LEU A 1 174 ? -16.921 -1.142 11.444 1.00 96.12 174 LEU A CA 1
ATOM 1389 C C . LEU A 1 174 ? -16.859 0.388 11.539 1.00 96.12 174 LEU A C 1
ATOM 1391 O O . LEU A 1 174 ? -17.162 0.955 12.589 1.00 96.12 174 LEU A O 1
ATOM 1395 N N . VAL A 1 175 ? -16.517 1.060 10.435 1.00 96.69 175 VAL A N 1
ATOM 1396 C CA . VAL A 1 175 ? -16.492 2.527 10.348 1.00 96.69 175 VAL A CA 1
ATOM 1397 C C . VAL A 1 175 ? -17.882 3.107 10.611 1.00 96.69 175 VAL A C 1
ATOM 1399 O O . VAL A 1 175 ? -18.021 3.960 11.486 1.00 96.69 175 VAL A O 1
ATOM 1402 N N . THR A 1 176 ? -18.917 2.619 9.922 1.00 95.94 176 THR A N 1
ATOM 1403 C CA . THR A 1 176 ? -20.295 3.108 10.091 1.00 95.94 176 THR A CA 1
ATOM 1404 C C . THR A 1 176 ? -20.817 2.890 11.513 1.00 95.94 176 THR A C 1
ATOM 1406 O O . THR A 1 176 ? -21.472 3.774 12.066 1.00 95.94 176 THR A O 1
ATOM 1409 N N . ASN A 1 177 ? -20.492 1.758 12.141 1.00 94.38 177 ASN A N 1
ATOM 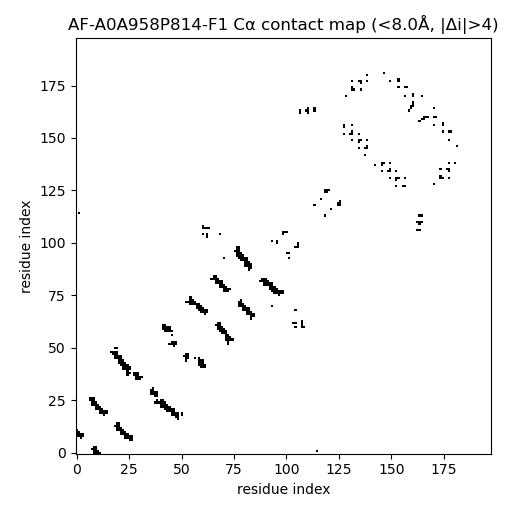1410 C CA . ASN A 1 177 ? -20.905 1.477 13.515 1.00 94.38 177 ASN A CA 1
ATOM 1411 C C . ASN A 1 177 ? -20.275 2.454 14.518 1.00 94.38 177 ASN A C 1
ATOM 1413 O O . ASN A 1 177 ? -20.980 2.999 15.367 1.00 94.38 177 ASN A O 1
ATOM 1417 N N . ILE A 1 178 ? -18.967 2.715 14.414 1.00 94.12 178 ILE A N 1
ATOM 1418 C CA . ILE A 1 178 ? -18.282 3.676 15.296 1.00 94.12 178 ILE A CA 1
ATOM 1419 C C . ILE A 1 178 ? -18.826 5.096 15.080 1.00 94.12 178 ILE A C 1
ATOM 1421 O O . ILE A 1 178 ? -19.077 5.809 16.052 1.00 94.12 178 ILE A O 1
ATOM 1425 N N . GLU A 1 179 ? -19.058 5.502 13.827 1.00 93.75 179 GLU A N 1
ATOM 1426 C CA . GLU A 1 179 ? -19.659 6.806 13.502 1.00 93.75 179 GLU A CA 1
ATOM 1427 C C . GLU A 1 179 ? -21.019 6.996 14.162 1.00 93.75 179 GLU A C 1
ATOM 1429 O O . GLU A 1 179 ? -21.267 8.029 14.787 1.00 93.75 179 GLU A O 1
ATOM 1434 N N . TYR A 1 180 ? -21.890 5.998 14.030 1.00 92.75 180 TYR A N 1
ATOM 1435 C CA . TYR A 1 180 ? -23.228 6.033 14.598 1.00 92.75 180 TYR A CA 1
ATOM 1436 C C . TYR A 1 180 ? -23.191 6.255 16.113 1.00 92.75 180 TYR A C 1
ATOM 1438 O O . TYR A 1 180 ? -23.876 7.144 16.624 1.00 92.75 180 TYR A O 1
ATOM 1446 N N . TRP A 1 181 ? -22.343 5.506 16.820 1.00 89.25 181 TRP A N 1
ATOM 1447 C CA . TRP A 1 181 ? -22.200 5.625 18.269 1.00 89.25 181 TRP A CA 1
ATOM 1448 C C . TRP A 1 181 ? -21.680 6.993 18.715 1.00 89.25 181 TRP A C 1
ATOM 1450 O O . TRP A 1 181 ? -22.231 7.583 19.647 1.00 89.25 181 TRP A O 1
ATOM 1460 N N . LEU A 1 182 ? -20.662 7.533 18.038 1.00 88.19 182 LEU A N 1
ATOM 1461 C CA . LEU A 1 182 ? -20.136 8.865 18.353 1.00 88.19 182 LEU A CA 1
ATOM 1462 C C . LEU A 1 182 ? -21.201 9.953 18.145 1.00 88.19 182 LEU A C 1
ATOM 1464 O O . LEU A 1 182 ? -21.342 10.853 18.974 1.00 88.19 182 LEU A O 1
ATOM 1468 N N . ILE A 1 183 ? -22.009 9.846 17.085 1.00 89.12 183 ILE A N 1
ATOM 1469 C CA . ILE A 1 183 ? -23.120 10.776 16.831 1.00 89.12 183 ILE A CA 1
ATOM 1470 C C . ILE A 1 183 ? -24.186 10.677 17.929 1.00 89.12 183 ILE A C 1
ATOM 1472 O O . ILE A 1 183 ? -24.661 11.709 18.407 1.00 89.12 183 ILE A O 1
ATOM 1476 N N . GLN A 1 184 ? -24.576 9.465 18.336 1.00 86.06 184 GLN A N 1
ATOM 1477 C CA . GLN A 1 184 ? -25.567 9.278 19.399 1.00 86.06 184 GLN A CA 1
ATOM 1478 C C . GLN A 1 184 ? -25.103 9.863 20.733 1.00 86.06 184 GLN A C 1
ATOM 1480 O O . GLN A 1 184 ? -25.862 10.566 21.400 1.00 86.06 184 GLN A O 1
ATOM 1485 N N . ARG A 1 185 ? -23.846 9.617 21.103 1.00 77.75 185 ARG A N 1
ATOM 1486 C CA . ARG A 1 185 ? -23.271 10.104 22.357 1.00 77.75 185 ARG A CA 1
ATOM 1487 C C . ARG A 1 185 ? -23.172 11.630 22.384 1.00 77.75 185 ARG A C 1
ATOM 1489 O O . ARG A 1 185 ? -23.591 12.238 23.363 1.00 77.75 185 ARG A O 1
ATOM 1496 N N . ASN A 1 186 ? -22.753 12.256 21.283 1.00 77.69 186 ASN A N 1
ATOM 1497 C CA . ASN A 1 186 ? -22.724 13.719 21.164 1.00 77.69 186 ASN A CA 1
ATOM 1498 C C . ASN A 1 186 ? -24.116 14.358 21.291 1.00 77.69 186 ASN A C 1
ATOM 1500 O O . ASN A 1 186 ? -24.239 15.462 21.814 1.00 77.69 186 ASN A O 1
ATOM 1504 N N . ARG A 1 187 ? -25.174 13.667 20.846 1.00 77.44 187 ARG A N 1
ATOM 1505 C CA . ARG A 1 187 ? -26.562 14.118 21.044 1.00 77.44 187 ARG A CA 1
ATOM 1506 C C . ARG A 1 187 ? -27.022 13.970 22.495 1.00 77.44 187 ARG A C 1
ATOM 1508 O O . ARG A 1 187 ? -27.745 14.832 22.972 1.00 77.44 187 ARG A O 1
ATOM 1515 N N . ALA A 1 188 ? -26.595 12.919 23.193 1.00 67.44 188 ALA A N 1
ATOM 1516 C CA . ALA A 1 188 ? -26.945 12.693 24.597 1.00 67.44 188 ALA A CA 1
ATOM 1517 C C . ALA A 1 188 ? -26.275 13.691 25.564 1.00 67.44 188 ALA A C 1
ATOM 1519 O O . ALA A 1 188 ? -26.837 13.991 26.612 1.00 67.44 188 ALA A O 1
ATOM 1520 N N . VAL A 1 189 ? -25.102 14.230 25.211 1.00 61.00 189 VAL A N 1
ATOM 1521 C CA . VAL A 1 189 ? -24.387 15.250 26.008 1.00 61.00 189 VAL A CA 1
ATOM 1522 C C . VAL A 1 189 ? -24.995 16.656 25.846 1.00 61.00 189 VAL A C 1
ATOM 1524 O O . VAL A 1 189 ? -24.713 17.537 26.651 1.00 61.00 189 VAL A O 1
ATOM 1527 N N . ALA A 1 190 ? -25.876 16.873 24.863 1.00 53.91 190 ALA A N 1
ATOM 1528 C CA . ALA A 1 190 ? -26.541 18.155 24.636 1.00 53.91 190 ALA A CA 1
ATOM 1529 C C . ALA A 1 190 ? -28.002 18.191 25.153 1.00 53.91 19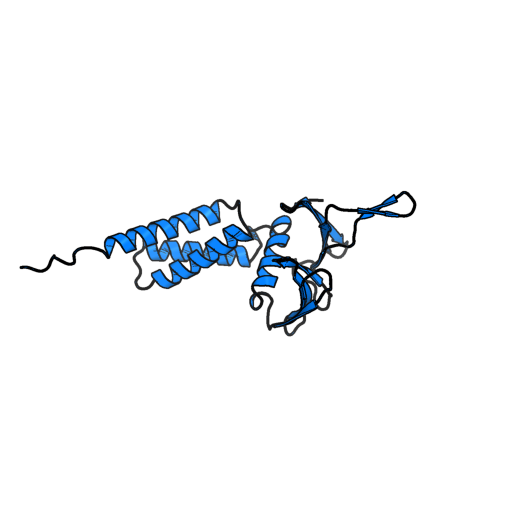0 ALA A C 1
ATOM 1531 O O . ALA A 1 190 ? -28.924 18.110 24.338 1.00 53.91 190 ALA A O 1
ATOM 1532 N N . PRO A 1 191 ? -28.244 18.380 26.469 1.00 54.09 191 PRO A N 1
ATOM 1533 C CA . PRO A 1 191 ? -29.490 18.998 26.920 1.00 54.09 191 PRO A CA 1
ATOM 1534 C C . PRO A 1 191 ? -29.290 20.250 27.804 1.00 54.09 191 PRO A C 1
ATOM 1536 O O . PRO A 1 191 ? -28.540 20.245 28.775 1.00 54.09 191 PRO A O 1
ATOM 1539 N N . GLU A 1 192 ? -30.052 21.289 27.434 1.00 50.03 192 GLU A N 1
ATOM 1540 C CA . GLU A 1 192 ? -30.577 22.421 28.223 1.00 50.03 192 GLU A CA 1
ATOM 1541 C C . GLU A 1 192 ? -29.606 23.461 28.819 1.00 50.03 192 GLU A C 1
ATOM 1543 O O . GLU A 1 192 ? -29.316 23.480 30.012 1.00 50.03 192 GLU A O 1
ATOM 1548 N N . THR A 1 193 ? -29.244 24.473 28.020 1.00 56.44 193 THR A N 1
ATOM 1549 C CA . THR A 1 193 ? -29.150 25.842 28.553 1.00 56.44 193 THR A CA 1
ATOM 1550 C C . THR A 1 193 ? -30.573 26.401 28.677 1.00 56.44 193 THR A C 1
ATOM 1552 O O . THR A 1 193 ? -31.209 26.639 27.646 1.00 56.44 193 THR A O 1
ATOM 1555 N N . PRO A 1 194 ? -31.116 26.607 29.893 1.00 59.19 194 PRO A N 1
ATOM 1556 C CA . PRO A 1 194 ? -32.414 27.249 30.030 1.00 59.19 194 PRO A CA 1
ATOM 1557 C C . PRO A 1 194 ? -32.323 28.702 29.530 1.00 59.19 194 PRO A C 1
ATOM 1559 O O . PRO A 1 194 ? -31.285 29.349 29.711 1.00 59.19 194 PRO A O 1
ATOM 1562 N N . PRO A 1 195 ? -33.377 29.222 28.872 1.00 65.38 195 PRO A N 1
ATOM 1563 C CA . PRO A 1 195 ? -33.391 30.602 28.408 1.00 65.38 195 PRO A CA 1
ATOM 1564 C C . PRO A 1 195 ? -33.249 31.564 29.598 1.00 65.38 195 PRO A C 1
ATOM 1566 O O . PRO A 1 195 ? -33.734 31.258 30.692 1.00 65.38 195 PRO A O 1
ATOM 1569 N N . PRO A 1 196 ? -32.590 32.722 29.409 1.00 58.88 196 PRO A N 1
ATOM 1570 C CA . PRO A 1 196 ? -32.436 33.697 30.476 1.00 58.88 196 PRO A CA 1
ATOM 1571 C C . PRO A 1 196 ? -33.820 34.174 30.924 1.00 58.88 196 PRO A C 1
ATOM 1573 O O . PRO A 1 196 ? -34.626 34.618 30.106 1.00 58.88 196 PRO A O 1
ATOM 1576 N N . LEU A 1 197 ? -34.089 34.050 32.225 1.00 61.03 197 LEU A N 1
ATOM 1577 C CA . LEU A 1 197 ? -35.267 34.631 32.859 1.00 61.03 197 LEU A CA 1
ATOM 1578 C C . LEU A 1 197 ? -35.171 36.157 32.722 1.00 61.03 197 LEU A C 1
ATOM 1580 O O . LEU A 1 197 ? -34.219 36.761 33.218 1.00 61.03 197 LEU A O 1
ATOM 1584 N N . THR A 1 198 ? -36.124 36.730 31.988 1.00 71.00 198 THR A N 1
ATOM 1585 C CA . THR A 1 198 ? -36.384 38.175 31.878 1.00 71.00 198 THR A CA 1
ATOM 1586 C C . THR A 1 198 ? -36.833 38.772 33.196 1.00 71.00 198 THR A C 1
ATOM 1588 O O . THR A 1 198 ? -37.670 38.109 33.854 1.00 71.00 198 T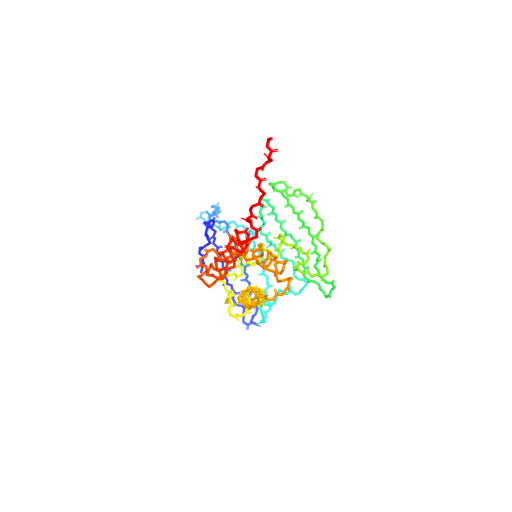HR A O 1
#

Sequence (198 aa):
LIWTGDRQLLSLTLKVSGELEVRVFKNRARILKGRLIPLPPVTFLEYGPQLDLTPLRRMVLAGPMMSSYLFEVTDTGLRGLTTRGHTFQKLDTLNAPQLSSCPDLFFALKRIEKYYIRPESDPFYQELVSLLEKSYQLISAGEPNCEKLAETALMKGRLALKNIFPNDKLLLLLVTNIEYWLIQRNRAVAPETPPPLT

Solvent-accessible surface area (backbone atoms only — not comparable to full-atom values): 11175 Å² total; per-residue (Å²): 123,46,79,45,98,81,60,25,41,35,42,77,47,76,44,96,86,47,31,37,38,38,36,32,24,63,79,52,64,45,79,56,96,93,37,84,39,72,52,78,59,56,22,38,45,50,23,36,70,85,71,45,73,37,64,79,40,85,30,34,38,56,43,73,95,58,24,35,38,42,34,30,42,46,101,78,18,32,40,39,32,34,25,35,57,96,80,55,43,77,73,48,74,43,75,36,73,41,61,78,78,40,57,71,62,38,51,43,48,49,46,57,41,65,80,80,49,56,63,97,75,35,66,70,52,48,53,51,50,52,45,38,53,53,31,44,52,36,54,77,69,64,48,83,82,37,60,68,55,34,54,52,35,41,54,53,44,52,51,40,30,72,67,53,42,74,82,43,64,67,62,49,50,52,41,53,53,46,50,51,52,54,53,53,52,60,54,70,74,65,76,80,84,76,77,84,85,126

pLDDT: mean 89.67, std 9.47, range [50.03, 97.5]

Mean predicted aligned error: 7.06 Å

Radius of gyration: 22.03 Å; Cα contacts (8 Å, |Δi|>4): 291; chains: 1; bounding box: 55×58×70 Å